Protein 7S3L (pdb70)

GO terms:
  GO:0004747 ribokinase activity (F, IDA)
  GO:0005524 ATP binding (F, IDA)
  GO:0016773 phosphotransferase activity, alcohol group as acceptor (F, IDA)
  GO:0019200 carbohydrate kinase activity (F, IDA)
  GO:0006270 DNA replication initiation (P, IMP)
  GO:0006974 DNA damage response (P, IMP)
  GO:0005515 protein binding (F, IPI)

Nearest PDB structures (foldseek):
  7s3l-assembly1_A  TM=1.004E+00  e=1.121E-42  Bacillus subtilis PY79
  6oid-assembly1_B  TM=5.173E-01  e=7.503E-05  Arabidopsis thaliana
  5kbr-assembly2_B  TM=5.225E-01  e=4.799E-03  Homo sapiens
  5loh-assembly1_A  TM=3.629E-01  e=1.031E-03  Homo sapiens
  4ztl-assembly2_B  TM=3.166E-01  e=9.199E-04  Homo sapiens

B-factor: mean 83.44, std 24.45, range [40.22, 416.22]

InterPro domains:
  IPR002575 Aminoglycoside phosphotransferase [PF01636] (21-230)
  IPR011009 Protein kinase-like domain superfamily [SSF56112] (6-231)
  IPR052077 Cell Cycle Regulator and Phase Variation Mediator [PTHR40086] (5-266)

Foldseek 3Di:
DDDDPPDDDPQWDWDADPARWIWIDDDHFIKTKHKQDDPLVQVCQVLQQAAHWDDWDFVVGIIMTIGGDDFAFDDLQNLDPVLLLSLLSQFPDPVSVCCVVVPDDEDQLVVLLVVLDDVADVLLVVLNVVLVVCSVLLDDDRWGKDQPCQPRRQWTAHPVGGIHGDDRPPITYDSLCLVVSCVPRNDPVCSQVSVVSVDGPDPSSVSVLNVVSSVLSVVLVVCVVPVPCNVVSCVNVVSVVVD

Sequence (243 aa):
LNIDNWLLGSDWEIFPATGDAYYAKHNGQQLFLKRNSSPFLAVLSAEGIVPKLVWTKRENGDVITAQHWTGRELKPKDSGRPVAELLRKIHTSKALLDLKRLGKEPLNPGALLSQLKQQSSPLIQEGIKYLEEHLHEVHFGEKVVCHCDVNHNNWLLSEDNQLYLIDWDGAIADPADLGPLLYHYVEKPAWESWLSYGIELTESLRLRAWYVLSETITFIAWHKANDKEFHDAEELHILKRIV

Radius of gyration: 20.33 Å; Cα contacts (8 Å, |Δi|>4): 316; chains: 1; bounding box: 43×36×61 Å

Organism: Bacillus subtilis (strain 168) (NCBI:txid224308)

CATH classification: 3.90.1200.10

Secondary structure (DSSP, 8-state):
---------TTSEEEE---SEEEEEETTEEEEEEES--THHHHHHHTTSSSPEEEEE------EEEEE--EEEPPTT---HHHHHHHHHHHH-HHHH--TTTT-----HHHHHHH------HHHHHHHHHHHTTGGG---S--B---S---GGGEEEETTS-EEE---TT--B----HHHHHHHHS-GGGHHHHH-------HHHHH--HHHHHHHHHHHHHTT--TTTTTT--HHHH--TT-

Structure (mmCIF, N/CA/C/O backbone):
data_7S3L
#
_entry.id   7S3L
#
_cell.length_a   98.118
_cell.length_b   98.118
_cell.length_c   69.127
_cell.angle_alpha   90.000
_cell.angle_beta   90.000
_cell.angle_gamma   90.000
#
_symmetry.space_group_name_H-M   'P 43 21 2'
#
loop_
_entity.id
_entity.type
_entity.pdbx_description
1 polymer 'Aminoglycoside phosphotransferase family protein'
2 non-polymer 'PHOSPHOAMINOPHOSPHONIC ACID-ADENYLATE ESTER'
3 water water
#
loop_
_atom_site.group_PDB
_atom_site.id
_atom_site.type_symbol
_atom_site.label_atom_id
_atom_site.label_alt_id
_atom_site.label_comp_id
_atom_site.label_asym_id
_atom_site.label_entity_id
_atom_site.label_seq_id
_atom_site.pdbx_PDB_ins_code
_atom_site.Cartn_x
_atom_site.Cartn_y
_atom_site.Cartn_z
_atom_site.occupancy
_atom_site.B_iso_or_equiv
_atom_site.auth_seq_id
_atom_site.auth_comp_id
_atom_site.auth_asym_id
_atom_site.auth_atom_id
_atom_site.pdbx_PDB_model_num
ATOM 1 N N . LEU A 1 1 ? 30.24311 16.92748 2.08764 1.000 67.22482 1 LEU A N 1
ATOM 2 C CA . LEU A 1 1 ? 30.22852 18.21994 2.78075 1.000 75.81363 1 LEU A CA 1
ATOM 3 C C . LEU A 1 1 ? 31.56429 18.91453 2.60327 1.000 77.11083 1 LEU A C 1
ATOM 4 O O . LEU A 1 1 ? 32.63104 18.30350 2.74088 1.000 73.86272 1 LEU A O 1
ATOM 9 N N . ASN A 1 2 ? 31.51883 20.19971 2.28761 1.000 81.92970 2 ASN A N 1
ATOM 10 C CA . ASN A 1 2 ? 32.76083 20.92688 2.13212 1.000 83.68620 2 ASN A CA 1
ATOM 11 C C . ASN A 1 2 ? 33.40148 21.20041 3.47935 1.000 87.04104 2 ASN A C 1
ATOM 12 O O . ASN A 1 2 ? 32.71751 21.39469 4.49286 1.000 83.00769 2 ASN A O 1
ATOM 17 N N . ILE A 1 3 ? 34.72844 21.23716 3.47466 1.000 84.62705 3 ILE A N 1
ATOM 18 C CA . ILE A 1 3 ? 35.49678 21.53079 4.67035 1.000 91.54291 3 ILE A CA 1
ATOM 19 C C . ILE A 1 3 ? 35.99142 22.97665 4.55234 1.000 98.52088 3 ILE A C 1
ATOM 20 O O . ILE A 1 3 ? 36.64186 23.35132 3.55520 1.000 100.02551 3 ILE A O 1
ATOM 25 N N . ASP A 1 4 ? 35.68077 23.80278 5.56003 1.000 99.24262 4 ASP A N 1
ATOM 26 C CA . ASP A 1 4 ? 35.98490 25.23330 5.47576 1.000 107.82639 4 ASP A CA 1
ATOM 27 C C . ASP A 1 4 ? 37.49258 25.41846 5.60834 1.000 113.64818 4 ASP A C 1
ATOM 28 O O . ASP A 1 4 ? 38.02520 25.72155 6.67623 1.000 115.04649 4 ASP A O 1
ATOM 41 N N . ASN A 1 6 ? 39.73289 26.60360 2.53380 1.000 109.97821 6 ASN A N 1
ATOM 42 C CA . ASN A 1 6 ? 40.18214 26.97520 1.20201 1.000 111.80583 6 ASN A CA 1
ATOM 43 C C . ASN A 1 6 ? 40.99866 28.26806 1.18961 1.000 112.20112 6 ASN A C 1
ATOM 44 O O . ASN A 1 6 ? 41.11344 28.90581 0.13372 1.000 114.64029 6 ASN A O 1
ATOM 49 N N . TRP A 1 7 ? 41.57338 28.67100 2.33048 1.000 110.31137 7 TRP A N 1
ATOM 50 C CA . TRP A 1 7 ? 42.52722 29.78273 2.33724 1.000 110.84603 7 TRP A CA 1
ATOM 51 C C . TRP A 1 7 ? 43.81139 29.42865 1.57193 1.000 114.42278 7 TRP A C 1
ATOM 52 O O . TRP A 1 7 ? 44.69548 30.26856 1.39051 1.000 114.96433 7 TRP A O 1
ATOM 63 N N . LEU A 1 8 ? 43.89717 28.19831 1.06091 1.000 116.99307 8 LEU A N 1
ATOM 64 C CA . LEU A 1 8 ? 45.07671 27.68893 0.32506 1.000 113.47794 8 LEU A CA 1
ATOM 65 C C . LEU A 1 8 ? 44.68200 27.36065 -1.11622 1.000 108.44029 8 LEU A C 1
ATOM 66 O O . LEU A 1 8 ? 43.51276 27.06161 -1.38666 1.000 107.00616 8 LEU A O 1
ATOM 71 N N . LEU A 1 12 ? 49.13640 25.42430 0.47792 1.000 107.51419 12 LEU A N 1
ATOM 72 C CA . LEU A 1 12 ? 48.63198 25.73251 -0.85550 1.000 105.84658 12 LEU A CA 1
ATOM 73 C C . LEU A 1 12 ? 48.71660 24.49944 -1.72853 1.000 113.33389 12 LEU A C 1
ATOM 74 O O . LEU A 1 12 ? 49.39824 23.51661 -1.37353 1.000 111.82307 12 LEU A O 1
ATOM 79 N N . GLY A 1 13 ? 48.05232 24.55772 -2.87983 1.000 114.67029 13 GLY A N 1
ATOM 80 C CA . GLY A 1 13 ? 48.06097 23.45460 -3.81237 1.000 113.65888 13 GLY A CA 1
ATOM 81 C C . GLY A 1 13 ? 46.92618 22.48609 -3.56522 1.000 114.37657 13 GLY A C 1
ATOM 82 O O . GLY A 1 13 ? 46.76873 21.98010 -2.45098 1.000 115.66745 13 GLY A O 1
ATOM 83 N N . SER A 1 14 ? 46.12778 22.21353 -4.59764 1.000 113.04912 14 SER A N 1
ATOM 84 C CA . SER A 1 14 ? 45.01324 21.28738 -4.45578 1.000 113.00895 14 SER A CA 1
ATOM 85 C C . SER A 1 14 ? 45.45429 19.83206 -4.35722 1.000 109.60518 14 SER A C 1
ATOM 86 O O . SER A 1 14 ? 44.62048 18.97407 -4.04741 1.000 106.26665 14 SER A O 1
ATOM 89 N N . ASP A 1 15 ? 46.73064 19.53447 -4.60562 1.000 107.07685 15 ASP A N 1
ATOM 90 C CA . ASP A 1 15 ? 47.25327 18.17449 -4.56759 1.000 106.71320 15 ASP A CA 1
ATOM 91 C C . ASP A 1 15 ? 47.74595 17.76362 -3.17797 1.000 103.85863 15 ASP A C 1
ATOM 92 O O . ASP A 1 15 ? 48.50895 16.79655 -3.06120 1.000 99.19250 15 ASP A O 1
ATOM 97 N N . TRP A 1 16 ? 47.32782 18.47595 -2.13110 1.000 102.31211 16 TRP A N 1
ATOM 98 C CA . TRP A 1 16 ? 47.72222 18.20256 -0.75366 1.000 97.24477 16 TRP A CA 1
ATOM 99 C C . TRP A 1 16 ? 46.49944 17.82252 0.07099 1.000 91.88563 16 TRP A C 1
ATOM 100 O O . TRP A 1 16 ? 45.52256 18.57899 0.12028 1.000 88.97584 16 TRP A O 1
ATOM 111 N N . GLU A 1 17 ? 46.56145 16.66875 0.73233 1.000 84.78863 17 GLU A N 1
ATOM 112 C CA . GLU A 1 17 ? 45.58626 16.35671 1.76900 1.000 85.53612 17 GLU A CA 1
ATOM 113 C C . GLU A 1 17 ? 45.75084 17.29664 2.95651 1.000 83.87215 17 GLU A C 1
ATOM 114 O O . GLU A 1 17 ? 46.86018 17.53083 3.43842 1.000 83.67197 17 GLU A O 1
ATOM 120 N N . ILE A 1 18 ? 44.63630 17.80090 3.46087 1.000 80.66413 18 ILE A N 1
ATOM 121 C CA . ILE A 1 18 ? 44.64645 18.69577 4.60802 1.000 79.46565 18 ILE A CA 1
ATOM 122 C C . ILE A 1 18 ? 43.47075 18.35159 5.50536 1.000 81.08910 18 ILE A C 1
ATOM 123 O O . ILE A 1 18 ? 42.34960 18.18051 5.02263 1.000 85.82365 18 ILE A O 1
ATOM 128 N N . PHE A 1 19 ? 43.72888 18.23503 6.80861 1.000 84.07354 19 PHE A N 1
ATOM 129 C CA . PHE A 1 19 ? 42.70236 17.91429 7.78960 1.000 87.59289 19 PHE A CA 1
ATOM 130 C C . PHE A 1 19 ? 43.21876 18.36793 9.13931 1.000 89.34700 19 PHE A C 1
ATOM 131 O O . PHE A 1 19 ? 44.43028 18.27704 9.37473 1.000 87.09757 19 PHE A O 1
ATOM 139 N N . PRO A 1 20 ? 42.36414 18.86440 10.03076 1.000 90.95351 20 PRO A N 1
ATOM 140 C CA . PRO A 1 20 ? 42.81514 19.16755 11.39477 1.000 87.32053 20 PRO A CA 1
ATOM 141 C C . PRO A 1 20 ? 43.55768 17.98976 12.01640 1.000 85.99906 20 PRO A C 1
ATOM 142 O O . PRO A 1 20 ? 43.36881 16.83030 11.63741 1.000 83.42175 20 PRO A O 1
ATOM 146 N N . ALA A 1 21 ? 44.43581 18.30124 12.96327 1.000 88.85616 21 ALA A N 1
ATOM 147 C CA . ALA A 1 21 ? 45.13541 17.26342 13.70139 1.000 90.30168 21 ALA A CA 1
ATOM 148 C C . ALA A 1 21 ? 44.58294 17.17473 15.12260 1.000 91.40229 21 ALA A C 1
ATOM 149 O O . ALA A 1 21 ? 44.94462 16.28545 15.89252 1.000 94.66860 21 ALA A O 1
ATOM 151 N N . THR A 1 25 ? 46.53520 20.25100 19.22821 1.000 104.50419 25 THR A N 1
ATOM 152 C CA . THR A 1 25 ? 45.92346 21.36500 19.97793 1.000 107.95233 25 THR A CA 1
ATOM 153 C C . THR A 1 25 ? 46.00514 22.65789 19.17541 1.000 109.37854 25 THR A C 1
ATOM 154 O O . THR A 1 25 ? 46.83249 22.76028 18.26568 1.000 111.16155 25 THR A O 1
ATOM 158 N N . GLY A 1 26 ? 45.19561 23.65782 19.54201 1.000 110.95805 26 GLY A N 1
ATOM 159 C CA . GLY A 1 26 ? 45.23014 24.88655 18.73588 1.000 104.47274 26 GLY A CA 1
ATOM 160 C C . GLY A 1 26 ? 44.66013 24.65895 17.35107 1.000 101.27881 26 GLY A C 1
ATOM 161 O O . GLY A 1 26 ? 43.79286 23.80479 17.14882 1.000 104.02902 26 GLY A O 1
ATOM 162 N N . ASP A 1 27 ? 45.18994 25.42369 16.38087 1.000 100.92124 27 ASP A N 1
ATOM 163 C CA . ASP A 1 27 ? 44.79449 25.34310 14.96663 1.000 99.98163 27 ASP A CA 1
ATOM 164 C C . ASP A 1 27 ? 45.70727 24.39710 14.18218 1.000 92.69826 27 ASP A C 1
ATOM 165 O O . ASP A 1 27 ? 46.37317 24.79026 13.22677 1.000 86.53867 27 ASP A O 1
ATOM 170 N N . ALA A 1 28 ? 45.74618 23.13161 14.58294 1.000 91.66670 28 ALA A N 1
ATOM 171 C CA . ALA A 1 28 ? 46.71499 22.19258 14.02197 1.000 86.71429 28 ALA A CA 1
ATOM 172 C C . ALA A 1 28 ? 46.08478 21.39458 12.88383 1.000 87.92210 28 ALA A C 1
ATOM 173 O O . ALA A 1 28 ? 45.09316 20.68039 13.09128 1.000 89.10395 28 ALA A O 1
ATOM 175 N N . TYR A 1 29 ? 46.66329 21.52332 11.68544 1.000 81.55496 29 TYR A N 1
ATOM 176 C CA . TYR A 1 29 ? 46.28129 20.74211 10.51821 1.000 78.61398 29 TYR A CA 1
ATOM 177 C C . TYR A 1 29 ? 47.51821 20.04087 9.97809 1.000 74.13776 29 TYR A C 1
ATOM 178 O O . TYR A 1 29 ? 48.61085 20.61644 9.98079 1.000 74.42994 29 TYR A O 1
ATOM 187 N N . TYR A 1 30 ? 47.35880 18.78314 9.56415 1.000 71.60457 30 TYR A N 1
ATOM 188 C CA . TYR A 1 30 ? 48.42291 18.08780 8.85753 1.000 72.09186 30 TYR A CA 1
ATOM 189 C C . TYR A 1 30 ? 48.25997 18.30378 7.35115 1.000 76.35606 30 TYR A C 1
ATOM 190 O O . TYR A 1 30 ? 47.21557 18.74139 6.86998 1.000 76.19534 30 TYR A O 1
ATOM 199 N N . ALA A 1 31 ? 49.31273 17.98875 6.59895 1.000 74.28010 31 ALA A N 1
ATOM 200 C CA . ALA A 1 31 ? 49.31659 18.23626 5.16205 1.000 75.12959 31 ALA A CA 1
ATOM 201 C C . ALA A 1 31 ? 50.26519 17.25281 4.49784 1.000 81.27041 31 ALA A C 1
ATOM 202 O O . ALA A 1 31 ? 51.44372 17.21138 4.85979 1.000 80.45871 31 ALA A O 1
ATOM 204 N N . LYS A 1 32 ? 49.75310 16.48768 3.51956 1.000 84.87052 32 LYS A N 1
ATOM 205 C CA . LYS A 1 32 ? 50.44097 15.33841 2.93028 1.000 86.61049 32 LYS A CA 1
ATOM 206 C C . LYS A 1 32 ? 50.49654 15.43690 1.40842 1.000 90.56444 32 LYS A C 1
ATOM 207 O O . LYS A 1 32 ? 49.47428 15.67833 0.75819 1.000 92.83587 32 LYS A O 1
ATOM 213 N N . HIS A 1 33 ? 51.68804 15.22034 0.84762 1.000 93.01054 33 HIS A N 1
ATOM 214 C CA . HIS A 1 33 ? 51.88521 15.12607 -0.60248 1.000 98.66322 33 HIS A CA 1
ATOM 215 C C . HIS A 1 33 ? 53.18838 14.38472 -0.85986 1.000 102.27122 33 HIS A C 1
ATOM 216 O O . HIS A 1 33 ? 54.24870 14.83439 -0.41111 1.000 102.58769 33 HIS A O 1
ATOM 223 N N . ASN A 1 34 ? 53.11586 13.27868 -1.60098 1.000 103.62471 34 ASN A N 1
ATOM 224 C CA . ASN A 1 34 ? 54.23941 12.33987 -1.77968 1.000 107.00442 34 ASN A CA 1
ATOM 225 C C . ASN A 1 34 ? 54.64903 11.88273 -0.38087 1.000 105.57431 34 ASN A C 1
ATOM 226 O O . ASN A 1 34 ? 53.77840 11.46468 0.39889 1.000 108.17216 34 ASN A O 1
ATOM 231 N N . GLY A 1 35 ? 55.92445 11.94421 -0.01369 1.000 101.59632 35 GLY A N 1
ATOM 232 C CA . GLY A 1 35 ? 56.30568 11.56427 1.32992 1.000 101.53194 35 GLY A CA 1
ATOM 233 C C . GLY A 1 35 ? 56.69106 12.74218 2.20038 1.000 99.96957 35 GLY A C 1
ATOM 234 O O . GLY A 1 35 ? 57.54643 12.60449 3.08159 1.000 103.90841 35 GLY A O 1
ATOM 235 N N . GLN A 1 36 ? 56.08098 13.90705 1.96699 1.000 97.42345 36 GLN A N 1
ATOM 236 C CA . GLN A 1 36 ? 56.38062 15.12001 2.72799 1.000 95.76109 36 GLN A CA 1
ATOM 237 C C . GLN A 1 36 ? 55.16064 15.49555 3.55696 1.000 93.70566 36 GLN A C 1
ATOM 238 O O . GLN A 1 36 ? 54.15744 15.97364 3.01518 1.000 96.49428 36 GLN A O 1
ATOM 244 N N . GLN A 1 37 ? 55.24533 15.28710 4.86430 1.000 85.22817 37 GLN A N 1
ATOM 245 C CA . GLN A 1 37 ? 54.21580 15.75275 5.77738 1.000 78.10242 37 GLN A CA 1
ATOM 246 C C . GLN A 1 37 ? 54.67495 17.03966 6.44456 1.000 74.15256 37 GLN A C 1
ATOM 247 O O . GLN A 1 37 ? 55.84331 17.18139 6.82203 1.000 74.26127 37 GLN A O 1
ATOM 253 N N . LEU A 1 38 ? 53.74919 17.97122 6.59067 1.000 70.05615 38 LEU A N 1
ATOM 254 C CA . LEU A 1 38 ? 54.00442 19.20856 7.29345 1.000 62.69398 38 LEU A CA 1
ATOM 255 C C . LEU A 1 38 ? 53.00990 19.35692 8.43419 1.000 65.04633 38 LEU A C 1
ATOM 256 O O . LEU A 1 38 ? 51.90214 18.81858 8.40187 1.000 65.46230 38 LEU A O 1
ATOM 261 N N . PHE A 1 39 ? 53.43180 20.07290 9.45784 1.000 63.74218 39 PHE A N 1
ATOM 262 C CA . PHE A 1 39 ? 52.57506 20.47273 10.55421 1.000 57.55182 39 PHE A CA 1
ATOM 263 C C . PHE A 1 39 ? 52.30077 21.95244 10.33614 1.000 57.72732 39 PHE A C 1
ATOM 264 O O . PHE A 1 39 ? 53.23898 22.75293 10.30890 1.000 59.70230 39 PHE A O 1
ATOM 272 N N . LEU A 1 40 ? 51.03686 22.31300 10.11825 1.000 60.60077 40 LEU A N 1
ATOM 273 C CA . LEU A 1 40 ? 50.67445 23.69811 9.84326 1.000 59.32792 40 LEU A CA 1
ATOM 274 C C . LEU A 1 40 ? 49.89222 24.28517 11.01039 1.000 63.45967 40 LEU A C 1
ATOM 275 O O . LEU A 1 40 ? 49.13233 23.58804 11.68318 1.000 69.34763 40 LEU A O 1
ATOM 280 N N . LYS A 1 41 ? 50.08368 25.58550 11.23378 1.000 62.79581 41 LYS A N 1
ATOM 281 C CA . LYS A 1 41 ? 49.45705 26.33425 12.31852 1.000 68.51547 41 LYS A CA 1
ATOM 282 C C . LYS A 1 41 ? 48.98432 27.67896 11.78698 1.000 75.20734 41 LYS A C 1
ATOM 283 O O . LYS A 1 41 ? 49.71987 28.35676 11.06109 1.000 71.42002 41 LYS A O 1
ATOM 289 N N . ARG A 1 42 ? 47.75837 28.06400 12.14773 1.000 80.08368 42 ARG A N 1
ATOM 290 C CA . ARG A 1 42 ? 47.28125 29.41054 11.87590 1.000 84.13938 42 ARG A CA 1
ATOM 291 C C . ARG A 1 42 ? 47.54507 30.28915 13.08621 1.000 84.40663 42 ARG A C 1
ATOM 292 O O . ARG A 1 42 ? 47.31241 29.87398 14.22535 1.000 81.21711 42 ARG A O 1
ATOM 300 N N . ASN A 1 43 ? 48.03937 31.50000 12.82213 1.000 86.78400 43 ASN A N 1
ATOM 301 C CA . ASN A 1 43 ? 48.33179 32.52147 13.83481 1.000 87.96134 43 ASN A CA 1
ATOM 302 C C . ASN A 1 43 ? 49.07354 31.92132 15.03267 1.000 81.46151 43 ASN A C 1
ATOM 303 O O . ASN A 1 43 ? 48.55934 31.79786 16.14548 1.000 83.39614 43 ASN A O 1
ATOM 308 N N . SER A 1 44 ? 50.30007 31.50435 14.75641 1.000 81.00886 44 SER A N 1
ATOM 309 C CA . SER A 1 44 ? 51.25041 31.13824 15.78755 1.000 76.27846 44 SER A CA 1
ATOM 310 C C . SER A 1 44 ? 51.96125 32.38911 16.28442 1.000 70.06562 44 SER A C 1
ATOM 311 O O . SER A 1 44 ? 51.92084 33.45040 15.64919 1.000 67.48818 44 SER A O 1
ATOM 314 N N . SER A 1 45 ? 52.61556 32.25488 17.43541 1.000 66.24450 45 SER A N 1
ATOM 315 C CA . SER A 1 45 ? 53.25278 33.41312 18.03621 1.000 64.86525 45 SER A CA 1
ATOM 316 C C . SER A 1 45 ? 54.62227 33.66319 17.41249 1.000 66.95364 45 SER A C 1
ATOM 317 O O . SER A 1 45 ? 55.29343 32.72297 16.98168 1.000 63.95261 45 SER A O 1
ATOM 320 N N . PRO A 1 46 ? 55.06525 34.92307 17.35958 1.000 66.82289 46 PRO A N 1
ATOM 321 C CA . PRO A 1 46 ? 56.44343 35.19472 16.90704 1.000 70.83165 46 PRO A CA 1
ATOM 322 C C . PRO A 1 46 ? 57.47902 34.47075 17.74161 1.000 64.70090 46 PRO A C 1
ATOM 323 O O . PRO A 1 46 ? 58.64062 34.36506 17.32974 1.000 71.09065 46 PRO A O 1
ATOM 327 N N . PHE A 1 47 ? 57.06807 33.95764 18.89661 1.000 57.75368 47 PHE A N 1
ATOM 328 C CA . PHE A 1 47 ? 57.87916 33.05990 19.70680 1.000 61.77033 47 PHE A CA 1
ATOM 329 C C . PHE A 1 47 ? 58.35652 31.83555 18.92447 1.000 55.05174 47 PHE A C 1
ATOM 330 O O . PHE A 1 47 ? 59.46512 31.33568 19.15917 1.000 50.36847 47 PHE A O 1
ATOM 338 N N . LEU A 1 48 ? 57.53469 31.33929 17.99917 1.000 53.78931 48 LEU A N 1
ATOM 339 C CA . LEU A 1 48 ? 57.84015 30.08269 17.32058 1.000 53.91546 48 LEU A CA 1
ATOM 340 C C . LEU A 1 48 ? 59.17742 30.15131 16.58690 1.000 54.06025 48 LEU A C 1
ATOM 341 O O . LEU A 1 48 ? 59.93288 29.17405 16.56872 1.000 52.17130 48 LEU A O 1
ATOM 346 N N . ALA A 1 49 ? 59.48939 31.29373 15.97681 1.000 53.87914 49 ALA A N 1
ATOM 347 C CA . ALA A 1 49 ? 60.75469 31.40101 15.26688 1.000 54.32314 49 ALA A CA 1
ATOM 348 C C . ALA A 1 49 ? 61.91996 31.08505 16.18604 1.000 52.20645 49 ALA A C 1
ATOM 349 O O . ALA A 1 49 ? 62.85475 30.37549 15.78992 1.000 52.63369 49 ALA A O 1
ATOM 351 N N . VAL A 1 50 ? 61.87385 31.58053 17.42677 1.000 49.96308 50 VAL A N 1
ATOM 352 C CA . VAL A 1 50 ? 62.98770 31.35412 18.34581 1.000 49.21706 50 VAL A CA 1
ATOM 353 C C . VAL A 1 50 ? 62.98402 29.91904 18.87358 1.000 48.54386 50 VAL A C 1
ATOM 354 O O . VAL A 1 50 ? 64.05044 29.32781 19.07593 1.000 50.52317 50 VAL A O 1
ATOM 358 N N . LEU A 1 51 ? 61.80760 29.31792 19.07332 1.000 49.06256 51 LEU A N 1
ATOM 359 C CA . LEU A 1 51 ? 61.76318 27.90464 19.44006 1.000 48.12132 51 LEU A CA 1
ATOM 360 C C . LEU A 1 51 ? 62.40322 27.02818 18.35873 1.000 49.90633 51 LEU A C 1
ATOM 361 O O . LEU A 1 51 ? 63.08679 26.03763 18.66521 1.000 44.43086 51 LEU A O 1
ATOM 366 N N . SER A 1 52 ? 62.19980 27.37574 17.08540 1.000 46.12278 52 SER A N 1
ATOM 367 C CA . SER A 1 52 ? 62.76158 26.56411 16.01294 1.000 44.37376 52 SER A CA 1
ATOM 368 C C . SER A 1 52 ? 64.26837 26.75123 15.92447 1.000 46.59521 52 SER A C 1
ATOM 369 O O . SER A 1 52 ? 65.02214 25.77732 15.85388 1.000 47.98870 52 SER A O 1
ATOM 372 N N . ALA A 1 53 ? 64.72485 28.00384 15.93354 1.000 48.71536 53 ALA A N 1
ATOM 373 C CA . ALA A 1 53 ? 66.15482 28.28160 15.87642 1.000 48.07532 53 ALA A CA 1
ATOM 374 C C . ALA A 1 53 ? 66.89837 27.61853 17.02892 1.000 46.80437 53 ALA A C 1
ATOM 375 O O . ALA A 1 53 ? 68.03667 27.17087 16.86901 1.000 52.04911 53 ALA A O 1
ATOM 377 N N . GLU A 1 54 ? 66.27291 27.53079 18.18682 1.000 45.52160 54 GLU A N 1
ATOM 378 C CA . GLU A 1 54 ? 66.91997 26.90730 19.32738 1.000 47.39330 54 GLU A CA 1
ATOM 379 C C . GLU A 1 54 ? 66.77616 25.39123 19.33305 1.000 51.13635 54 GLU A C 1
ATOM 380 O O . GLU A 1 54 ? 67.36323 24.74717 20.21108 1.000 51.70782 54 GLU A O 1
ATOM 386 N N . GLY A 1 55 ? 66.02316 24.80906 18.38826 1.000 46.94648 55 GLY A N 1
ATOM 387 C CA . GLY A 1 55 ? 65.84080 23.37567 18.33040 1.000 40.22398 55 GLY A CA 1
ATOM 388 C C . GLY A 1 55 ? 64.87945 22.78355 19.33768 1.000 49.90276 55 GLY A C 1
ATOM 389 O O . GLY A 1 55 ? 64.93447 21.57194 19.57269 1.000 50.21338 55 GLY A O 1
ATOM 390 N N . ILE A 1 56 ? 64.00901 23.58864 19.94929 1.000 50.08734 56 ILE A N 1
ATOM 391 C CA . ILE A 1 56 ? 63.08372 23.08805 20.96672 1.000 49.23859 56 ILE A CA 1
ATOM 392 C C . ILE A 1 56 ? 61.91504 22.33751 20.33379 1.000 45.86750 56 ILE A C 1
ATOM 393 O O . ILE A 1 56 ? 61.39889 21.37466 20.91364 1.000 47.81337 56 ILE A O 1
ATOM 398 N N . VAL A 1 57 ? 61.44927 22.80086 19.17910 1.000 43.22155 57 VAL A N 1
ATOM 399 C CA . VAL A 1 57 ? 60.31939 22.21058 18.46076 1.000 48.80213 57 VAL A CA 1
ATOM 400 C C . VAL A 1 57 ? 60.80968 21.84136 17.06674 1.000 50.24458 57 VAL A C 1
ATOM 401 O O . VAL A 1 57 ? 61.88759 22.29292 16.62919 1.000 52.94751 57 VAL A O 1
ATOM 405 N N . PRO A 1 58 ? 60.07027 20.98947 16.35034 1.000 50.35665 58 PRO A N 1
ATOM 406 C CA . PRO A 1 58 ? 60.48450 20.64266 14.98488 1.000 54.47805 58 PRO A CA 1
ATOM 407 C C . PRO A 1 58 ? 60.59978 21.89236 14.11901 1.000 48.76711 58 PRO A C 1
ATOM 408 O O . PRO A 1 58 ? 59.78110 22.80911 14.20041 1.000 47.94163 58 PRO A O 1
ATOM 412 N N . LYS A 1 59 ? 61.63511 21.92868 13.29111 1.000 44.81386 59 LYS A N 1
ATOM 413 C CA . LYS A 1 59 ? 62.06536 23.19776 12.72445 1.000 48.28308 59 LYS A CA 1
ATOM 414 C C . LYS A 1 59 ? 61.12089 23.67849 11.62933 1.000 51.63711 59 LYS A C 1
ATOM 415 O O . LYS A 1 59 ? 60.51775 22.88798 10.89695 1.000 54.14507 59 LYS A O 1
ATOM 421 N N . LEU A 1 60 ? 60.98715 24.99955 11.55297 1.000 48.55171 60 LEU A N 1
ATOM 422 C CA . LEU A 1 60 ? 60.17705 25.65953 10.54132 1.000 49.57651 60 LEU A CA 1
ATOM 423 C C . LEU A 1 60 ? 60.59314 25.27522 9.12615 1.000 52.40293 60 LEU A C 1
ATOM 424 O O . LEU A 1 60 ? 61.76122 24.99665 8.84288 1.000 57.44738 60 LEU A O 1
ATOM 429 N N . VAL A 1 61 ? 59.61765 25.30312 8.21758 1.000 53.23521 61 VAL A N 1
ATOM 430 C CA . VAL A 1 61 ? 59.83933 24.98981 6.81633 1.000 51.66259 61 VAL A CA 1
ATOM 431 C C . VAL A 1 61 ? 59.46738 26.15587 5.91112 1.000 55.67464 61 VAL A C 1
ATOM 432 O O . VAL A 1 61 ? 60.19398 26.45617 4.95509 1.000 57.34489 61 VAL A O 1
ATOM 436 N N . TRP A 1 62 ? 58.35794 26.83899 6.19583 1.000 52.69715 62 TRP A N 1
ATOM 437 C CA . TRP A 1 62 ? 58.13901 28.16057 5.61595 1.000 54.69238 62 TRP A CA 1
ATOM 438 C C . TRP A 1 62 ? 57.09028 28.91106 6.42870 1.000 56.42998 62 TRP A C 1
ATOM 439 O O . TRP A 1 62 ? 56.50927 28.38863 7.38194 1.000 57.38990 62 TRP A O 1
ATOM 450 N N . THR A 1 63 ? 56.87916 30.16199 6.04051 1.000 57.22704 63 THR A N 1
ATOM 451 C CA . THR A 1 63 ? 55.96745 31.10213 6.67103 1.000 59.61249 63 THR A CA 1
ATOM 452 C C . THR A 1 63 ? 55.33774 31.92447 5.55655 1.000 67.66372 63 THR A C 1
ATOM 453 O O . THR A 1 63 ? 56.02280 32.29197 4.59898 1.000 67.71708 63 THR A O 1
ATOM 457 N N . LYS A 1 64 ? 54.04343 32.21025 5.66942 1.000 74.05332 64 LYS A N 1
ATOM 458 C CA . LYS A 1 64 ? 53.35746 33.02966 4.67550 1.000 79.78038 64 LYS A CA 1
ATOM 459 C C . LYS A 1 64 ? 52.38680 33.95317 5.39120 1.000 88.84294 64 LYS A C 1
ATOM 460 O O . LYS A 1 64 ? 51.64048 33.50599 6.26739 1.000 92.78764 64 LYS A O 1
ATOM 466 N N . ARG A 1 65 ? 52.41902 35.23983 5.04966 1.000 97.55834 65 ARG A N 1
ATOM 467 C CA . ARG A 1 65 ? 51.56290 36.23374 5.68778 1.000 103.53724 65 ARG A CA 1
ATOM 468 C C . ARG A 1 65 ? 50.34989 36.43056 4.79462 1.000 110.89897 65 ARG A C 1
ATOM 469 O O . ARG A 1 65 ? 50.46974 36.89304 3.65311 1.000 111.30772 65 ARG A O 1
ATOM 485 N N . GLU A 1 67 ? 46.60917 37.76214 3.33302 1.000 124.14595 67 GLU A N 1
ATOM 486 C CA . GLU A 1 67 ? 46.15679 39.11656 3.00960 1.000 122.66420 67 GLU A CA 1
ATOM 487 C C . GLU A 1 67 ? 45.41534 39.75196 4.18838 1.000 121.88763 67 GLU A C 1
ATOM 488 O O . GLU A 1 67 ? 45.56568 40.95519 4.46829 1.000 120.95465 67 GLU A O 1
ATOM 494 N N . ASN A 1 68 ? 44.64214 38.95053 4.91356 1.000 118.96785 68 ASN A N 1
ATOM 495 C CA . ASN A 1 68 ? 44.11718 39.44299 6.17337 1.000 122.39443 68 ASN A CA 1
ATOM 496 C C . ASN A 1 68 ? 45.22684 39.75622 7.20091 1.000 122.01506 68 ASN A C 1
ATOM 497 O O . ASN A 1 68 ? 44.98822 40.42193 8.22830 1.000 121.46782 68 ASN A O 1
ATOM 502 N N . GLY A 1 69 ? 46.41413 39.20001 6.99748 1.000 122.32168 69 GLY A N 1
ATOM 503 C CA . GLY A 1 69 ? 47.47887 39.25290 7.97728 1.000 120.80370 69 GLY A CA 1
ATOM 504 C C . GLY A 1 69 ? 47.61856 37.99267 8.83200 1.000 118.94196 69 GLY A C 1
ATOM 505 O O . GLY A 1 69 ? 48.34085 38.03177 9.83817 1.000 117.93050 69 GLY A O 1
ATOM 506 N N . ASP A 1 70 ? 46.95650 36.87853 8.47563 1.000 120.30971 70 ASP A N 1
ATOM 507 C CA . ASP A 1 70 ? 47.19152 35.62838 9.20465 1.000 116.33747 70 ASP A CA 1
ATOM 508 C C . ASP A 1 70 ? 48.63053 35.17009 8.96313 1.000 110.38380 70 ASP A C 1
ATOM 509 O O . ASP A 1 70 ? 49.11644 35.20877 7.82803 1.000 116.39550 70 ASP A O 1
ATOM 514 N N . VAL A 1 71 ? 49.31761 34.73477 10.02214 1.000 97.90564 71 VAL A N 1
ATOM 515 C CA . VAL A 1 71 ? 50.63697 34.12950 9.88121 1.000 89.58428 71 VAL A CA 1
ATOM 516 C C . VAL A 1 71 ? 50.43353 32.61793 9.81671 1.000 82.28560 71 VAL A C 1
ATOM 517 O O . VAL A 1 71 ? 50.02970 31.97527 10.79468 1.000 79.91077 71 VAL A O 1
ATOM 521 N N . ILE A 1 72 ? 50.66390 32.05610 8.63874 1.000 75.97076 72 ILE A N 1
ATOM 522 C CA . ILE A 1 72 ? 50.63287 30.61626 8.42561 1.000 73.59159 72 ILE A CA 1
ATOM 523 C C . ILE A 1 72 ? 52.06240 30.09015 8.42874 1.000 65.95633 72 ILE A C 1
ATOM 524 O O . ILE A 1 72 ? 52.91689 30.58632 7.68581 1.000 65.63343 72 ILE A O 1
ATOM 529 N N . THR A 1 73 ? 52.32686 29.07901 9.25326 1.000 58.70194 73 THR A N 1
ATOM 530 C CA . THR A 1 73 ? 53.65922 28.50528 9.35062 1.000 60.20431 73 THR A CA 1
ATOM 531 C C . THR A 1 73 ? 53.59149 27.01136 9.08478 1.000 62.60313 73 THR A C 1
ATOM 532 O O . THR A 1 73 ? 52.67458 26.32743 9.55265 1.000 62.18354 73 THR A O 1
ATOM 536 N N . ALA A 1 74 ? 54.56949 26.51398 8.33388 1.000 55.51448 74 ALA A N 1
ATOM 537 C CA . ALA A 1 74 ? 54.74247 25.08934 8.10610 1.000 56.48992 74 ALA A CA 1
ATOM 538 C C . ALA A 1 74 ? 55.97947 24.61598 8.86129 1.000 56.03926 74 ALA A C 1
ATOM 539 O O . ALA A 1 74 ? 57.02875 25.27268 8.82345 1.000 56.15559 74 ALA A O 1
ATOM 541 N N . GLN A 1 75 ? 55.84740 23.49465 9.56221 1.000 51.82979 75 GLN A N 1
ATOM 542 C CA . GLN A 1 75 ? 56.94359 22.85859 10.28515 1.000 53.50302 75 GLN A CA 1
ATOM 543 C C . GLN A 1 75 ? 57.13553 21.43225 9.79319 1.000 54.08686 75 GLN A C 1
ATOM 544 O O . GLN A 1 75 ? 56.19647 20.79711 9.31640 1.000 56.23586 75 GLN A O 1
ATOM 550 N N . HIS A 1 76 ? 58.36051 20.93382 9.89971 1.000 55.36156 76 HIS A N 1
ATOM 551 C CA . HIS A 1 76 ? 58.58344 19.51220 9.70900 1.000 57.30574 76 HIS A CA 1
ATOM 552 C C . HIS A 1 76 ? 57.60165 18.71844 10.56428 1.000 61.08829 76 HIS A C 1
ATOM 553 O O . HIS A 1 76 ? 57.39282 19.02102 11.74058 1.000 58.76830 76 HIS A O 1
ATOM 560 N N . TRP A 1 77 ? 56.94621 17.73955 9.95111 1.000 63.69640 77 TRP A N 1
ATOM 561 C CA . TRP A 1 77 ? 56.06030 16.85903 10.69477 1.000 66.22588 77 TRP A CA 1
ATOM 562 C C . TRP A 1 77 ? 56.90773 15.73588 11.26395 1.000 64.96134 77 TRP A C 1
ATOM 563 O O . TRP A 1 77 ? 57.44519 14.91549 10.51771 1.000 67.70461 77 TRP A O 1
ATOM 582 N N . THR A 1 79 ? 58.08872 12.33971 13.04299 1.000 67.62795 79 THR A N 1
ATOM 583 C CA . THR A 1 79 ? 57.69379 10.94539 13.15801 1.000 69.55859 79 THR A CA 1
ATOM 584 C C . THR A 1 79 ? 58.29699 10.37409 14.43279 1.000 71.15897 79 THR A C 1
ATOM 585 O O . THR A 1 79 ? 59.52385 10.30318 14.57066 1.000 70.66527 79 THR A O 1
ATOM 589 N N . GLY A 1 80 ? 57.43778 9.96127 15.35289 1.000 68.64502 80 GLY A N 1
ATOM 590 C CA . GLY A 1 80 ? 57.89981 9.33297 16.56670 1.000 63.91167 80 GLY A CA 1
ATOM 591 C C . GLY A 1 80 ? 56.76482 9.13245 17.53784 1.000 69.09175 80 GLY A C 1
ATOM 592 O O . GLY A 1 80 ? 55.64241 8.81222 17.13444 1.000 78.90067 80 GLY A O 1
ATOM 593 N N . ARG A 1 81 ? 57.03420 9.35242 18.81789 1.000 64.36079 81 ARG A N 1
ATOM 594 C CA . ARG A 1 81 ? 56.08763 9.03092 19.86625 1.000 64.55924 81 ARG A CA 1
ATOM 595 C C . ARG A 1 81 ? 56.21621 10.04937 20.98359 1.000 64.55214 81 ARG A C 1
ATOM 596 O O . ARG A 1 81 ? 57.25378 10.69208 21.14813 1.000 67.00395 81 ARG A O 1
ATOM 604 N N . GLU A 1 82 ? 55.15117 10.18745 21.76099 1.000 64.93216 82 GLU A N 1
ATOM 605 C CA . GLU A 1 82 ? 55.28108 10.90861 23.01094 1.000 65.44457 82 GLU A CA 1
ATOM 606 C C . GLU A 1 82 ? 56.18762 10.13753 23.97256 1.000 64.76060 82 GLU A C 1
ATOM 607 O O . GLU A 1 82 ? 56.47416 8.94874 23.79272 1.000 67.18116 82 GLU A O 1
ATOM 613 N N . LEU A 1 83 ? 56.65168 10.83360 25.00216 1.000 62.92413 83 LEU A N 1
ATOM 614 C CA . LEU A 1 83 ? 57.49786 10.20970 26.00540 1.000 68.91741 83 LEU A CA 1
ATOM 615 C C . LEU A 1 83 ? 56.63732 9.58177 27.09471 1.000 70.24378 83 LEU A C 1
ATOM 616 O O . LEU A 1 83 ? 55.61589 10.14171 27.50482 1.000 68.55516 83 LEU A O 1
ATOM 621 N N . LYS A 1 84 ? 57.04500 8.43605 27.54758 1.000 69.14855 84 LYS A N 1
ATOM 622 C CA . LYS A 1 84 ? 56.33807 7.87432 28.68093 1.000 70.92726 84 LYS A CA 1
ATOM 623 C C . LYS A 1 84 ? 56.94403 8.38421 29.98083 1.000 72.39368 84 LYS A C 1
ATOM 624 O O . LYS A 1 84 ? 58.10843 8.79590 30.01933 1.000 73.46491 84 LYS A O 1
ATOM 630 N N . PRO A 1 85 ? 56.15659 8.40404 31.05533 1.000 69.40416 85 PRO A N 1
ATOM 631 C CA . PRO A 1 85 ? 56.69162 8.79536 32.37117 1.000 71.29938 85 PRO A CA 1
ATOM 632 C C . PRO A 1 85 ? 58.01846 8.14931 32.73395 1.000 70.46863 85 PRO A C 1
ATOM 633 O O . PRO A 1 85 ? 58.86407 8.78970 33.37331 1.000 70.69243 85 PRO A O 1
ATOM 637 N N . LYS A 1 86 ? 58.22048 6.89008 32.34298 1.000 73.32230 86 LYS A N 1
ATOM 638 C CA . LYS A 1 86 ? 59.51124 6.23887 32.53292 1.000 74.81133 86 LYS A CA 1
ATOM 639 C C . LYS A 1 86 ? 60.64436 7.04098 31.88041 1.000 76.87304 86 LYS A C 1
ATOM 640 O O . LYS A 1 86 ? 61.77044 7.06021 32.39828 1.000 78.83793 86 LYS A O 1
ATOM 646 N N . ASP A 1 87 ? 60.36068 7.72677 30.75931 1.000 73.37285 87 ASP A N 1
ATOM 647 C CA . ASP A 1 87 ? 61.37567 8.44315 29.98588 1.000 71.94721 87 ASP A CA 1
ATOM 648 C C . ASP A 1 87 ? 61.82104 9.75401 30.62969 1.000 72.51739 87 ASP A C 1
ATOM 649 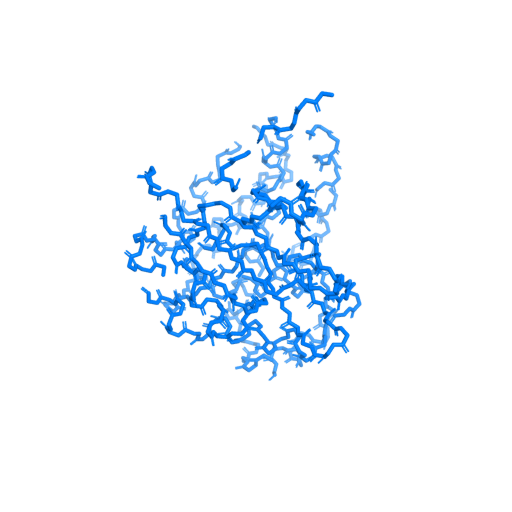O O . ASP A 1 87 ? 62.90490 10.25447 30.30385 1.000 70.44139 87 ASP A O 1
ATOM 662 N N . SER A 1 89 ? 63.11731 10.69300 33.30111 1.000 71.72766 89 SER A N 1
ATOM 663 C CA . SER A 1 89 ? 64.32551 10.77522 34.11180 1.000 74.37895 89 SER A CA 1
ATOM 664 C C . SER A 1 89 ? 65.59703 10.73435 33.27545 1.000 69.92889 89 SER A C 1
ATOM 665 O O . SER A 1 89 ? 66.69140 10.86868 33.83419 1.000 71.64689 89 SER A O 1
ATOM 668 N N . GLY A 1 90 ? 65.47874 10.58185 31.95844 1.000 65.55286 90 GLY A N 1
ATOM 669 C CA . GLY A 1 90 ? 66.65652 10.53264 31.12062 1.000 66.50069 90 GLY A CA 1
ATOM 670 C C . GLY A 1 90 ? 67.38434 11.86150 31.07215 1.000 66.58574 90 GLY A C 1
ATOM 671 O O . GLY A 1 90 ? 66.79200 12.93823 31.16959 1.000 66.63120 90 GLY A O 1
ATOM 672 N N . ARG A 1 91 ? 68.70838 11.77464 30.92897 1.000 67.20160 91 ARG A N 1
ATOM 673 C CA . ARG A 1 91 ? 69.53621 12.94440 30.61964 1.000 67.30782 91 ARG A CA 1
ATOM 674 C C . ARG A 1 91 ? 68.95081 13.85876 29.54281 1.000 66.97257 91 ARG A C 1
ATOM 675 O O . ARG A 1 91 ? 68.90788 15.07572 29.77193 1.000 63.88880 91 ARG A O 1
ATOM 683 N N . PRO A 1 92 ? 68.45575 13.36253 28.38894 1.000 65.02381 92 PRO A N 1
ATOM 684 C CA . PRO A 1 92 ? 67.98219 14.29822 27.34487 1.000 60.90761 92 PRO A CA 1
ATOM 685 C C . PRO A 1 92 ? 66.85082 15.19726 27.79795 1.000 60.81716 92 PRO A C 1
ATOM 686 O O . PRO A 1 92 ? 66.79708 16.36202 27.38649 1.000 58.67295 92 PRO A O 1
ATOM 690 N N . VAL A 1 93 ? 65.93964 14.68564 28.62876 1.000 58.23765 93 VAL A N 1
ATOM 691 C CA . VAL A 1 93 ? 64.86075 15.51705 29.14534 1.000 56.48753 93 VAL A CA 1
ATOM 692 C C . VAL A 1 93 ? 65.42148 16.62339 30.03079 1.000 59.54931 93 VAL A C 1
ATOM 693 O O . VAL A 1 93 ? 64.98922 17.77886 29.95522 1.000 58.73659 93 VAL A O 1
ATOM 697 N N . ALA A 1 94 ? 66.40613 16.29576 30.86884 1.000 60.55862 94 ALA A N 1
ATOM 698 C CA . ALA A 1 94 ? 66.97324 17.29925 31.76047 1.000 63.46131 94 ALA A CA 1
ATOM 699 C C . ALA A 1 94 ? 67.78127 18.33370 30.98980 1.000 60.31606 94 ALA A C 1
ATOM 700 O O . ALA A 1 94 ? 67.80800 19.51161 31.36928 1.000 54.37109 94 ALA A O 1
ATOM 702 N N . GLU A 1 95 ? 68.43154 17.91742 29.90476 1.000 56.37162 95 GLU A N 1
ATOM 703 C CA . GLU A 1 95 ? 69.26295 18.84551 29.15375 1.000 57.64071 95 GLU A CA 1
ATOM 704 C C . GLU A 1 95 ? 68.41080 19.82332 28.35279 1.000 55.74024 95 GLU A C 1
ATOM 705 O O . GLU A 1 95 ? 68.70963 21.02388 28.31155 1.000 54.61457 95 GLU A O 1
ATOM 711 N N . LEU A 1 96 ? 67.34200 19.33252 27.71725 1.000 54.76300 96 LEU A N 1
ATOM 712 C CA . LEU A 1 96 ? 66.45045 20.21453 26.97118 1.000 52.22953 96 LEU A CA 1
ATOM 713 C C . LEU A 1 96 ? 65.77660 21.22759 27.89159 1.000 51.86587 96 LEU A C 1
ATOM 714 O O . LEU A 1 96 ? 65.67143 22.41111 27.55429 1.000 51.64505 96 LEU A O 1
ATOM 719 N N . LEU A 1 97 ? 65.32221 20.78826 29.06232 1.000 50.27683 97 LEU A N 1
ATOM 720 C CA . LEU A 1 97 ? 64.74124 21.73304 30.00907 1.000 52.25533 97 LEU A CA 1
ATOM 721 C C . LEU A 1 97 ? 65.76844 22.76720 30.46289 1.000 52.94205 97 LEU A C 1
ATOM 722 O O . LEU A 1 97 ? 65.44138 23.94885 30.64769 1.000 53.48004 97 LEU A O 1
ATOM 727 N N . ARG A 1 98 ? 67.01968 22.34678 30.64625 1.000 55.89954 98 ARG A N 1
ATOM 728 C CA . ARG A 1 98 ? 68.06219 23.30958 30.97647 1.000 54.20023 98 ARG A CA 1
ATOM 729 C C . ARG A 1 98 ? 68.27652 24.28820 29.83225 1.000 50.01738 98 ARG A C 1
ATOM 730 O O . ARG A 1 98 ? 68.51907 25.47588 30.06141 1.000 53.90740 98 ARG A O 1
ATOM 738 N N . LYS A 1 99 ? 68.17438 23.81746 28.59034 1.000 49.01963 99 LYS A N 1
ATOM 739 C CA . LYS A 1 99 ? 68.37037 24.72746 27.46522 1.000 52.19435 99 LYS A CA 1
ATOM 740 C C . LYS A 1 99 ? 67.26961 25.78348 27.39894 1.000 50.37478 99 LYS A C 1
ATOM 741 O O . LYS A 1 99 ? 67.53863 26.93923 27.06099 1.000 49.16203 99 LYS A O 1
ATOM 747 N N . ILE A 1 100 ? 66.02573 25.40848 27.70952 1.000 50.96319 100 ILE A N 1
ATOM 748 C CA . ILE A 1 100 ? 64.94294 26.38876 27.78399 1.000 49.31135 100 ILE A CA 1
ATOM 749 C C . ILE A 1 100 ? 65.19875 27.37669 28.91493 1.000 48.62016 100 ILE A C 1
ATOM 750 O O . ILE A 1 100 ? 65.07231 28.59422 28.74642 1.000 47.02222 100 ILE A O 1
ATOM 755 N N . HIS A 1 101 ? 65.57559 26.86817 30.08163 1.000 49.20268 101 HIS A N 1
ATOM 756 C CA . HIS A 1 101 ? 65.70625 27.73994 31.23658 1.000 50.21808 101 HIS A CA 1
ATOM 757 C C . HIS A 1 101 ? 66.89424 28.68058 31.13082 1.000 50.05556 101 HIS A C 1
ATOM 758 O O . HIS A 1 101 ? 66.92613 29.67640 31.85389 1.000 53.13431 101 HIS A O 1
ATOM 765 N N . THR A 1 102 ? 67.86935 28.40937 30.26029 1.000 46.85417 102 THR A N 1
ATOM 766 C CA . THR A 1 102 ? 68.99906 29.31724 30.13636 1.000 48.62376 102 THR A CA 1
ATOM 767 C C . THR A 1 102 ? 68.98430 30.10360 28.83511 1.000 46.05391 102 THR A C 1
ATOM 768 O O . THR A 1 102 ? 69.88689 30.91757 28.60981 1.000 48.15319 102 THR A O 1
ATOM 772 N N . SER A 1 103 ? 67.99723 29.89694 27.97288 1.000 47.03177 103 SER A N 1
ATOM 773 C CA . SER A 1 103 ? 67.99101 30.59608 26.69270 1.000 45.66049 103 SER A CA 1
ATOM 774 C C . SE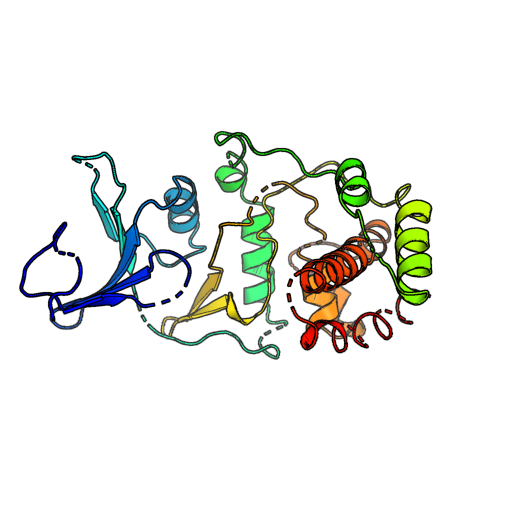R A 1 103 ? 67.67663 32.07579 26.89291 1.000 45.15650 103 SER A C 1
ATOM 775 O O . SER A 1 103 ? 66.53848 32.44640 27.20158 1.000 50.27980 103 SER A O 1
ATOM 778 N N . LYS A 1 104 ? 68.67834 32.92746 26.70259 1.000 47.85969 104 LYS A N 1
ATOM 779 C CA . LYS A 1 104 ? 68.42339 34.36079 26.73552 1.000 50.55599 104 LYS A CA 1
ATOM 780 C C . LYS A 1 104 ? 67.64648 34.83176 25.51303 1.000 45.45944 104 LYS A C 1
ATOM 781 O O . LYS A 1 104 ? 66.95229 35.84742 25.59633 1.000 49.35119 104 LYS A O 1
ATOM 787 N N . ALA A 1 105 ? 67.71465 34.10679 24.39369 1.000 46.74794 105 ALA A N 1
ATOM 788 C CA . ALA A 1 105 ? 66.91690 34.48148 23.22246 1.000 52.74948 105 ALA A CA 1
ATOM 789 C C . ALA A 1 105 ? 65.42405 34.19303 23.41780 1.000 46.60199 105 ALA A C 1
ATOM 790 O O . ALA A 1 105 ? 64.57886 34.97860 22.98427 1.000 64.89745 105 ALA A O 1
ATOM 792 N N . LEU A 1 106 ? 65.06926 33.09468 24.07962 1.000 55.34714 106 LEU A N 1
ATOM 793 C CA . LEU A 1 106 ? 63.65528 32.90158 24.37679 1.000 54.49278 106 LEU A CA 1
ATOM 794 C C . LEU A 1 106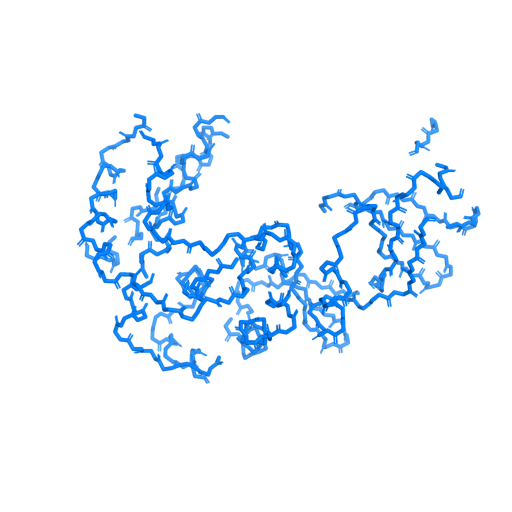 ? 63.17763 33.93567 25.38148 1.000 52.65031 106 LEU A C 1
ATOM 795 O O . LEU A 1 106 ? 62.09016 34.50052 25.22975 1.000 52.90073 106 LEU A O 1
ATOM 800 N N . LEU A 1 107 ? 63.99828 34.22210 26.39120 1.000 48.38256 107 LEU A N 1
ATOM 801 C CA . LEU A 1 107 ? 63.63096 35.22047 27.38774 1.000 51.49363 107 LEU A CA 1
ATOM 802 C C . LEU A 1 107 ? 63.39619 36.57052 26.73710 1.000 50.45195 107 LEU A C 1
ATOM 803 O O . LEU A 1 107 ? 62.43563 37.27651 27.06531 1.000 46.49276 107 LEU A O 1
ATOM 808 N N . ASP A 1 108 ? 64.25332 36.91704 25.78209 1.000 52.40035 108 ASP A N 1
ATOM 809 C CA . ASP A 1 108 ? 64.18304 38.19853 25.09974 1.000 54.71986 108 ASP A CA 1
ATOM 810 C C . ASP A 1 108 ? 62.88257 38.35449 24.31323 1.000 58.85841 108 ASP A C 1
ATOM 811 O O . ASP A 1 108 ? 62.30936 39.44297 24.28744 1.000 59.70291 108 ASP A O 1
ATOM 824 N N . LEU A 1 110 ? 59.82046 36.68833 24.88355 1.000 59.61974 110 LEU A N 1
ATOM 825 C CA . LEU A 1 110 ? 58.69666 36.79067 25.80642 1.000 63.54098 110 LEU A CA 1
ATOM 826 C C . LEU A 1 110 ? 58.58377 38.20264 26.37660 1.000 65.04269 110 LEU A C 1
ATOM 827 O O . LEU A 1 110 ? 57.48808 38.76733 26.45426 1.000 66.28289 110 LEU A O 1
ATOM 832 N N . LYS A 1 111 ? 59.71688 38.79289 26.76153 1.000 60.45013 111 LYS A N 1
ATOM 833 C CA . LYS A 1 111 ? 59.70640 40.17364 27.22255 1.000 61.13951 111 LYS A CA 1
ATOM 834 C C . LYS A 1 111 ? 59.21813 41.11317 26.13155 1.000 66.36989 111 LYS A C 1
ATOM 835 O O . LYS A 1 111 ? 58.27489 41.87859 26.33846 1.000 74.18945 111 LYS A O 1
ATOM 841 N N . ARG A 1 112 ? 59.81378 41.04414 24.94581 1.000 66.46889 112 ARG A N 1
ATOM 842 C CA . ARG A 1 112 ? 59.34783 41.90222 23.86515 1.000 68.07527 112 ARG A CA 1
ATOM 843 C C . ARG A 1 112 ? 57.84979 41.76818 23.60689 1.000 68.65886 112 ARG A C 1
ATOM 844 O O . ARG A 1 112 ? 57.24857 42.68667 23.04358 1.000 74.75356 112 ARG A O 1
ATOM 852 N N . LEU A 1 113 ? 57.22612 40.66392 24.01489 1.000 64.53921 113 LEU A N 1
ATOM 853 C CA . LEU A 1 113 ? 55.79546 40.47412 23.82400 1.000 67.10590 113 LEU A CA 1
ATOM 854 C C . LEU A 1 113 ? 54.99814 40.87927 25.05233 1.000 73.11304 113 LEU A C 1
ATOM 855 O O . LEU A 1 113 ? 53.83687 40.48565 25.18621 1.000 76.16068 113 LEU A O 1
ATOM 860 N N . GLY A 1 114 ? 55.60188 41.64362 25.95700 1.000 73.72881 114 GLY A N 1
ATOM 861 C CA . GLY A 1 114 ? 54.89691 42.15167 27.11493 1.000 77.18876 114 GLY A CA 1
ATOM 862 C C . GLY A 1 114 ? 54.43871 41.08742 28.08426 1.000 84.97341 114 GLY A C 1
ATOM 863 O O . GLY A 1 114 ? 53.23574 40.94874 28.32053 1.000 93.00437 114 GLY A O 1
ATOM 864 N N . LYS A 1 115 ? 55.36797 40.33540 28.66271 1.000 83.27863 115 LYS A N 1
ATOM 865 C CA . LYS A 1 115 ? 55.02726 39.30770 29.63499 1.000 84.41719 115 LYS A CA 1
ATOM 866 C C . LYS A 1 115 ? 55.47129 39.72833 31.03067 1.000 89.58122 115 LYS A C 1
ATOM 867 O O . LYS A 1 115 ? 56.57628 40.24666 31.21507 1.000 87.44409 115 LYS A O 1
ATOM 873 N N . GLU A 1 116 ? 54.59833 39.50935 32.00535 1.000 95.11986 116 GLU A N 1
ATOM 874 C CA . GLU A 1 116 ? 54.91253 39.86164 33.38327 1.000 95.15641 116 GLU A CA 1
ATOM 875 C C . GLU A 1 116 ? 55.86886 38.83832 33.97729 1.000 90.43613 116 GLU A C 1
ATOM 876 O O . GLU A 1 116 ? 55.64851 37.63279 33.81797 1.000 92.91494 116 GLU A O 1
ATOM 882 N N . PRO A 1 117 ? 56.93036 39.26056 34.65567 1.000 85.78483 117 PRO A N 1
ATOM 883 C CA . PRO A 1 117 ? 57.59384 38.34544 35.59013 1.000 82.84343 117 PRO A CA 1
ATOM 884 C C . PRO A 1 117 ? 56.58811 37.88686 36.62665 1.000 85.32166 117 PRO A C 1
ATOM 885 O O . PRO A 1 117 ? 55.89407 38.69802 37.24041 1.000 91.68717 117 PRO A O 1
ATOM 889 N N . LEU A 1 118 ? 56.48177 36.57818 36.78675 1.000 82.68430 118 LEU A N 1
ATOM 890 C CA . LEU A 1 118 ? 55.42687 35.96758 37.58652 1.000 83.36969 118 LEU A CA 1
ATOM 891 C C . LEU A 1 118 ? 55.96545 35.75579 38.99570 1.000 86.59375 118 LEU A C 1
ATOM 892 O O . LEU A 1 118 ? 56.86249 34.93259 39.20685 1.000 86.04214 118 LEU A O 1
ATOM 897 N N . ASN A 1 119 ? 55.43257 36.52059 39.95542 1.000 89.63429 119 ASN A N 1
ATOM 898 C CA . ASN A 1 119 ? 55.83167 36.53646 41.35901 1.000 84.75370 119 ASN A CA 1
ATOM 899 C C . ASN A 1 119 ? 54.87323 35.71232 42.20393 1.000 82.90748 119 ASN A C 1
ATOM 900 O O . ASN A 1 119 ? 53.65063 35.80184 42.02302 1.000 85.75712 119 ASN A O 1
ATOM 905 N N . PRO A 1 120 ? 55.41229 34.91272 43.12765 1.000 77.89895 120 PRO A N 1
ATOM 906 C CA . PRO A 1 120 ? 54.54288 34.09707 43.98723 1.000 80.78985 120 PRO A CA 1
ATOM 907 C C . PRO A 1 120 ? 53.57725 34.92738 44.81733 1.000 86.45393 120 PRO A C 1
ATOM 908 O O . PRO A 1 120 ? 52.52021 34.40974 45.20402 1.000 88.31760 120 PRO A O 1
ATOM 912 N N . GLY A 1 121 ? 53.90581 36.19038 45.09864 1.000 82.30428 121 GLY A N 1
ATOM 913 C CA . GLY A 1 121 ? 52.98614 37.10030 45.74197 1.000 85.66833 121 GLY A CA 1
ATOM 914 C C . GLY A 1 121 ? 51.67415 37.23146 44.99412 1.000 88.88265 121 GLY A C 1
ATOM 915 O O . GLY A 1 121 ? 50.63764 36.73845 45.45182 1.000 89.81267 121 GLY A O 1
ATOM 916 N N . ALA A 1 122 ? 51.70474 37.88211 43.82836 1.000 92.28467 122 ALA A N 1
ATOM 917 C CA . ALA A 1 122 ? 50.49099 38.02834 43.02827 1.000 91.52608 122 ALA A CA 1
ATOM 918 C C . ALA A 1 122 ? 49.87588 36.68778 42.65268 1.000 91.06872 122 ALA A C 1
ATOM 919 O O . ALA A 1 122 ? 48.66528 36.62125 42.42027 1.000 95.26129 122 ALA A O 1
ATOM 921 N N . LEU A 1 123 ? 50.67358 35.61918 42.59087 1.000 89.82299 123 LEU A N 1
ATOM 922 C CA . LEU A 1 123 ? 50.12785 34.32060 42.20733 1.000 92.58387 123 LEU A CA 1
ATOM 923 C C . LEU A 1 123 ? 49.28223 33.72843 43.32541 1.000 91.80735 123 LEU A C 1
ATOM 924 O O . LEU A 1 123 ? 48.17381 33.23997 43.08151 1.000 94.23322 123 LEU A O 1
ATOM 929 N N . LEU A 1 124 ? 49.79336 33.75394 44.56048 1.000 92.33079 124 LEU A N 1
ATOM 930 C CA . LEU A 1 124 ? 49.01305 33.25671 45.69031 1.000 93.43919 124 LEU A CA 1
ATOM 931 C C . LEU A 1 124 ? 47.71121 34.02838 45.85186 1.000 93.92098 124 LEU A C 1
ATOM 932 O O . LEU A 1 124 ? 46.69146 33.44537 46.23344 1.000 93.36710 124 LEU A O 1
ATOM 937 N N . SER A 1 125 ? 47.72085 35.33047 45.54701 1.000 93.90982 125 SER A N 1
ATOM 938 C CA . SER A 1 125 ? 46.49092 36.11614 45.60035 1.000 97.17662 125 SER A CA 1
ATOM 939 C C . SER A 1 125 ? 45.46709 35.60814 44.59257 1.000 99.87602 125 SER A C 1
ATOM 940 O O . SER A 1 125 ? 44.26506 35.54583 44.88715 1.000 104.17811 125 SER A O 1
ATOM 943 N N . GLN A 1 126 ? 45.92346 35.25236 43.39113 1.000 97.98928 126 GLN A N 1
ATOM 944 C CA . GLN A 1 126 ? 45.02486 34.69816 42.39379 1.000 97.31929 126 GLN A CA 1
ATOM 945 C C . GLN A 1 126 ? 44.38204 33.39848 42.84485 1.000 99.05662 126 GLN A C 1
ATOM 946 O O . GLN A 1 126 ? 43.34007 33.03012 42.29731 1.000 105.97643 126 GLN A O 1
ATOM 952 N N . LEU A 1 127 ? 44.94814 32.69836 43.82680 1.000 95.88324 127 LEU A N 1
ATOM 953 C CA . LEU A 1 127 ? 44.26625 31.52571 44.36085 1.000 98.64096 127 LEU A CA 1
ATOM 954 C C . LEU A 1 127 ? 42.99433 31.93946 45.10964 1.000 108.26290 127 LEU A C 1
ATOM 955 O O . LEU A 1 127 ? 42.94015 31.92167 46.34766 1.000 108.10383 127 LEU A O 1
ATOM 960 N N . LYS A 1 128 ? 41.96151 32.31894 44.36688 1.000 113.32716 128 LYS A N 1
ATOM 961 C CA . LYS A 1 128 ? 40.64503 32.63547 44.92482 1.000 110.59777 128 LYS A CA 1
ATOM 962 C C . LYS A 1 128 ? 39.77127 31.39543 44.77014 1.000 114.63177 128 LYS A C 1
ATOM 963 O O . LYS A 1 128 ? 39.17495 31.15591 43.71606 1.000 108.21528 128 LYS A O 1
ATOM 969 N N . GLN A 1 129 ? 39.70279 30.60444 45.84695 1.000 117.63502 129 GLN A N 1
ATOM 970 C CA . GLN A 1 129 ? 38.81306 29.45801 45.96934 1.000 115.34310 129 GLN A CA 1
ATOM 971 C C . GLN A 1 129 ? 38.33585 29.34597 47.41651 1.000 122.31656 129 GLN A C 1
ATOM 972 O O . GLN A 1 129 ? 37.72707 30.27830 47.94678 1.000 120.98477 129 GLN A O 1
ATOM 978 N N . GLN A 1 136 ? 34.61192 27.75173 49.15967 1.000 128.16218 136 GLN A N 1
ATOM 979 C CA . GLN A 1 136 ? 34.77190 27.14364 47.84125 1.000 129.22548 136 GLN A CA 1
ATOM 980 C C . GLN A 1 136 ? 35.71842 25.98070 47.93603 1.000 128.18021 136 GLN A C 1
ATOM 981 O O . GLN A 1 136 ? 36.22912 25.46256 46.91244 1.000 126.22745 136 GLN A O 1
ATOM 987 N N . SER A 1 137 ? 35.95932 25.57323 49.18117 1.000 128.45523 137 SER A N 1
ATOM 988 C CA . SER A 1 137 ? 37.20439 24.89608 49.52674 1.000 129.48234 137 SER A CA 1
ATOM 989 C C . SER A 1 137 ? 36.98943 23.97903 50.72231 1.000 130.47580 137 SER A C 1
ATOM 990 O O . SER A 1 137 ? 36.53698 24.42295 51.77964 1.000 128.40719 137 SER A O 1
ATOM 993 N N . SER A 1 138 ? 37.32532 22.69563 50.53375 1.000 131.53031 138 SER A N 1
ATOM 994 C CA . SER A 1 138 ? 37.26940 21.62814 51.53666 1.000 131.40170 138 SER A CA 1
ATOM 995 C C . SER A 1 138 ? 38.19853 21.96090 52.70280 1.000 127.17416 138 SER A C 1
ATOM 996 O O . SER A 1 138 ? 38.89046 22.98790 52.64974 1.000 133.29031 138 SER A O 1
ATOM 999 N N . PRO A 1 139 ? 38.26807 21.13349 53.76764 1.000 124.52248 139 PRO A N 1
ATOM 1000 C CA . PRO A 1 139 ? 39.19985 21.47222 54.85739 1.000 118.90166 139 PRO A CA 1
ATOM 1001 C C . PRO A 1 139 ? 40.65863 21.28044 54.48149 1.000 116.66327 139 PRO A C 1
ATOM 1002 O O . PRO A 1 139 ? 41.49225 22.13542 54.81098 1.000 114.59114 139 PRO A O 1
ATOM 1006 N N . LEU A 1 140 ? 40.97935 20.19409 53.76250 1.000 115.35795 140 LEU A N 1
ATOM 1007 C CA . LEU A 1 140 ? 42.34305 19.97478 53.28789 1.000 113.02376 140 LEU A CA 1
ATOM 1008 C C . LEU A 1 140 ? 42.82024 21.15184 52.45455 1.000 112.79063 140 LEU A C 1
ATOM 1009 O O . LEU A 1 140 ? 44.00123 21.50818 52.49580 1.000 108.80218 140 LEU A O 1
ATOM 1014 N N . ILE A 1 141 ? 41.92005 21.74859 51.66768 1.000 113.91475 141 ILE A N 1
ATOM 1015 C CA . ILE A 1 141 ? 42.27893 22.93272 50.89384 1.000 112.48472 141 ILE A CA 1
ATOM 1016 C C . ILE A 1 141 ? 42.67957 24.07211 51.82170 1.000 110.24206 141 ILE A C 1
ATOM 1017 O O . ILE A 1 141 ? 43.65419 24.78820 51.56371 1.000 110.04346 141 ILE A O 1
ATOM 1022 N N . GLN A 1 142 ? 41.93495 24.26461 52.91247 1.000 112.98147 142 GLN A N 1
ATOM 1023 C CA . GLN A 1 142 ? 42.23333 25.37407 53.81353 1.000 111.91859 142 GLN A CA 1
ATOM 1024 C C . GLN A 1 142 ? 43.62884 25.24622 54.40249 1.000 106.35189 142 GLN A C 1
ATOM 1025 O O . GLN A 1 142 ? 44.36347 26.23474 54.49254 1.000 101.65552 142 GLN A O 1
ATOM 1031 N N . GLU A 1 143 ? 44.00972 24.03275 54.80886 1.000 107.80331 143 GLU A N 1
ATOM 1032 C CA . GLU A 1 143 ? 45.35431 23.81148 55.32324 1.000 108.88554 143 GLU A CA 1
ATOM 1033 C C . GLU A 1 143 ? 46.40017 23.92981 54.22189 1.000 109.73723 143 GLU A C 1
ATOM 1034 O O . GLU A 1 143 ? 47.57003 24.21712 54.50894 1.000 107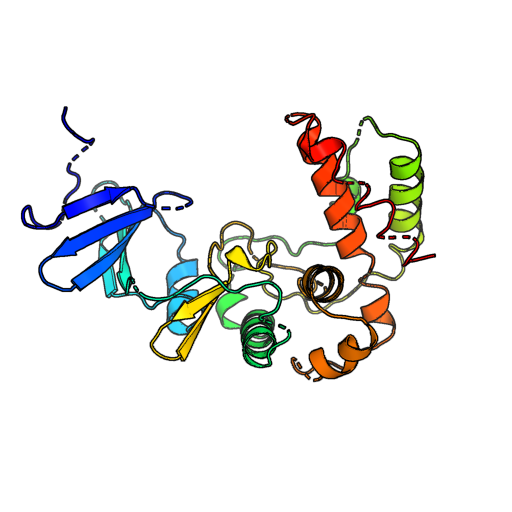.50126 143 GLU A O 1
ATOM 1040 N N . GLY A 1 144 ? 45.99830 23.72089 52.96362 1.000 114.09029 144 GLY A N 1
ATOM 1041 C CA . GLY A 1 144 ? 46.92017 23.91620 51.85349 1.000 102.41936 144 GLY A CA 1
ATOM 1042 C C . GLY A 1 144 ? 47.30450 25.36727 51.66080 1.000 98.97479 144 GLY A C 1
ATOM 1043 O O . GLY A 1 144 ? 48.48438 25.69795 51.52795 1.000 100.00746 144 GLY A O 1
ATOM 1044 N N . ILE A 1 145 ? 46.30865 26.25287 51.64097 1.000 99.43558 145 ILE A N 1
ATOM 1045 C CA . ILE A 1 145 ? 46.57781 27.67444 51.47958 1.000 98.83685 145 ILE A CA 1
ATOM 1046 C C . ILE A 1 145 ? 47.31863 28.22331 52.69164 1.000 102.26406 145 ILE A C 1
ATOM 1047 O O . ILE A 1 145 ? 48.02950 29.22932 52.58715 1.000 102.21239 145 ILE A O 1
ATOM 1052 N N . LYS A 1 146 ? 47.17696 27.57959 53.85594 1.000 105.16275 146 LYS A N 1
ATOM 1053 C CA . LYS A 1 146 ? 47.99711 27.95119 55.00677 1.000 104.90871 146 LYS A CA 1
ATOM 1054 C C . LYS A 1 146 ? 49.47577 27.73775 5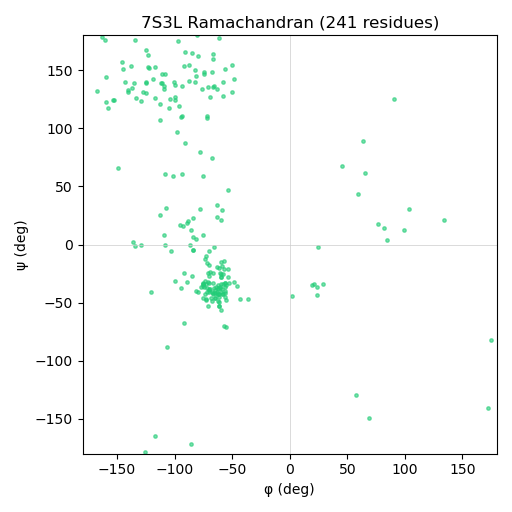4.70283 1.000 100.20713 146 LYS A C 1
ATOM 1055 O O . LYS A 1 146 ? 50.28846 28.65748 54.85135 1.000 100.70981 146 LYS A O 1
ATOM 1061 N N . TYR A 1 147 ? 49.83845 26.53148 54.25051 1.000 95.85604 147 TYR A N 1
ATOM 1062 C CA . TYR A 1 147 ? 51.23563 26.24732 53.94222 1.000 94.20313 147 TYR A CA 1
ATOM 1063 C C . TYR A 1 147 ? 51.80660 27.22379 52.92511 1.000 95.52857 147 TYR A C 1
ATOM 1064 O O . TYR A 1 147 ? 52.99285 27.55606 52.99737 1.000 97.87799 147 TYR A O 1
ATOM 1073 N N . LEU A 1 148 ? 50.99482 27.70157 51.98117 1.000 94.05203 148 LEU A N 1
ATOM 1074 C CA . LEU A 1 148 ? 51.53183 28.60569 50.96945 1.000 94.76595 148 LEU A CA 1
ATOM 1075 C C . LEU A 1 148 ? 51.76042 30.00564 51.52401 1.000 93.86593 148 LEU A C 1
ATOM 1076 O O . LEU A 1 148 ? 52.71785 30.67728 51.12939 1.000 92.87263 148 LEU A O 1
ATOM 1081 N N . GLU A 1 149 ? 50.89962 30.46956 52.43014 1.000 96.28038 149 GLU A N 1
ATOM 1082 C CA . GLU A 1 149 ? 51.10544 31.79778 52.99745 1.000 98.68732 149 GLU A CA 1
ATOM 1083 C C . GLU A 1 149 ? 52.24775 31.79708 54.00480 1.000 96.31771 149 GLU A C 1
ATOM 1084 O O . GLU A 1 149 ? 53.00700 32.76917 54.08989 1.000 93.83240 149 GLU A O 1
ATOM 1090 N N . GLU A 1 150 ? 52.38928 30.71358 54.76770 1.000 96.13992 150 GLU A N 1
ATOM 1091 C CA . GLU A 1 150 ? 53.40189 30.61364 55.81092 1.000 99.43801 150 GLU A CA 1
ATOM 1092 C C . GLU A 1 150 ? 54.75441 30.18453 55.28371 1.000 97.03415 150 GLU A C 1
ATOM 1093 O O . GLU A 1 150 ? 55.66223 29.92987 56.07982 1.000 100.02603 150 GLU A O 1
ATOM 1099 N N . HIS A 1 151 ? 54.90649 30.07380 53.96792 1.000 97.26227 151 HIS A N 1
ATOM 1100 C CA . HIS A 1 151 ? 56.20255 29.82143 53.35853 1.000 94.47944 151 HIS A CA 1
ATOM 1101 C C . HIS A 1 151 ? 56.52497 30.80148 52.24481 1.000 90.38845 151 HIS A C 1
ATOM 1102 O O . HIS A 1 151 ? 57.61168 30.71330 51.67195 1.000 90.93129 151 HIS A O 1
ATOM 1109 N N . LEU A 1 152 ? 55.62920 31.74778 51.94497 1.000 87.75465 152 LEU A N 1
ATOM 1110 C CA . LEU A 1 152 ? 55.93205 32.77958 50.96135 1.000 85.26962 152 LEU A CA 1
ATOM 1111 C C . LEU A 1 152 ? 57.22607 33.50680 51.29309 1.000 93.94465 152 LEU A C 1
ATOM 1112 O O . LEU A 1 152 ? 57.90530 34.00740 50.39022 1.000 96.43744 152 LEU A O 1
ATOM 1117 N N . HIS A 1 153 ? 57.58996 33.57595 52.57558 1.000 97.78925 153 HIS A N 1
ATOM 1118 C CA . HIS A 1 153 ? 58.82385 34.26074 52.94879 1.000 99.34159 153 HIS A CA 1
ATOM 1119 C C . HIS A 1 153 ? 60.04695 33.61833 52.28973 1.000 95.40725 153 HIS A C 1
ATOM 1120 O O . HIS A 1 153 ? 61.02326 34.31150 51.98854 1.000 94.76682 153 HIS A O 1
ATOM 1127 N N . GLU A 1 154 ? 59.99197 32.31861 51.99463 1.000 98.21020 154 GLU A N 1
ATOM 1128 C CA . GLU A 1 154 ? 61.15389 31.57955 51.50980 1.000 100.31637 154 GLU A CA 1
ATOM 1129 C C . GLU A 1 154 ? 61.06318 31.17409 50.03942 1.000 98.80388 154 GLU A C 1
ATOM 1130 O O . GLU A 1 154 ? 61.91097 30.41172 49.56648 1.000 94.91332 154 GLU A O 1
ATOM 1136 N N . VAL A 1 155 ? 60.05754 31.64416 49.30654 1.000 97.99669 155 VAL A N 1
ATOM 1137 C CA . VAL A 1 155 ? 59.94613 31.26973 47.90083 1.000 95.81423 155 VAL A CA 1
ATOM 1138 C C . VAL A 1 155 ? 60.28877 32.48003 47.05453 1.000 97.60394 155 VAL A C 1
ATOM 1139 O O . VAL A 1 155 ? 59.46686 32.97396 46.27177 1.000 99.05376 155 VAL A O 1
ATOM 1143 N N . HIS A 1 156 ? 61.50035 32.97383 47.21162 1.000 96.87432 156 HIS A N 1
ATOM 1144 C CA . HIS A 1 156 ? 61.94555 34.07929 46.40113 1.000 100.31529 156 HIS A CA 1
ATOM 1145 C C . HIS A 1 156 ? 63.11711 33.63333 45.55144 1.000 97.04215 156 HIS A C 1
ATOM 1146 O O . HIS A 1 156 ? 63.85836 32.71539 45.90708 1.000 109.02745 156 HIS A O 1
ATOM 1153 N N . PHE A 1 157 ? 63.25701 34.29497 44.41064 1.000 91.58670 157 PHE A N 1
ATOM 1154 C CA . PHE A 1 157 ? 64.29648 33.98554 43.44285 1.000 83.49077 157 PHE A CA 1
ATOM 1155 C C . PHE A 1 157 ? 64.34356 35.13425 42.44871 1.000 86.07829 157 PHE A C 1
ATOM 1156 O O . PHE A 1 157 ? 63.29559 35.57071 41.95482 1.000 87.22862 157 PHE A O 1
ATOM 1164 N N . GLY A 1 158 ? 65.53301 35.65065 42.16192 1.000 83.27838 158 GLY A N 1
ATOM 1165 C CA . GLY A 1 158 ? 65.63142 36.83308 41.34067 1.000 85.44015 158 GLY A CA 1
ATOM 1166 C C . GLY A 1 158 ? 65.73761 36.57302 39.85083 1.000 85.85838 158 GLY A C 1
ATOM 1167 O O . GLY A 1 158 ? 65.24519 37.36739 39.03993 1.000 84.18388 158 GLY A O 1
ATOM 1168 N N . GLU A 1 159 ? 66.36998 35.46061 39.47305 1.000 84.29187 159 GLU A N 1
ATOM 1169 C CA . GLU A 1 159 ? 66.68007 35.17323 38.06868 1.000 84.83210 159 GLU A CA 1
ATOM 1170 C C . GLU A 1 159 ? 65.53048 34.38899 37.44416 1.000 76.60586 159 GLU A C 1
ATOM 1171 O O . GLU A 1 159 ? 65.53421 33.16115 37.40614 1.000 77.62556 159 GLU A O 1
ATOM 1177 N N . LYS A 1 160 ? 64.53968 35.10825 36.93096 1.000 71.44660 160 LYS A N 1
ATOM 1178 C CA . LYS A 1 160 ? 63.41474 34.48154 36.25274 1.000 66.44698 160 LYS A CA 1
ATOM 1179 C C . LYS A 1 160 ? 63.77380 34.14591 34.80381 1.000 64.38191 160 LYS A C 1
ATOM 1180 O O . LYS A 1 160 ? 64.51299 34.87302 34.13461 1.000 67.54985 160 LYS A O 1
ATOM 1186 N N . VAL A 1 161 ? 63.24500 33.03144 34.32384 1.000 60.62494 161 VAL A N 1
ATOM 1187 C CA . VAL A 1 161 ? 63.58108 32.49181 33.02557 1.000 55.79285 161 VAL A CA 1
ATOM 1188 C C . VAL A 1 161 ? 62.29367 32.07596 32.32323 1.000 54.72758 161 VAL A C 1
ATOM 1189 O O . VAL A 1 161 ? 61.19847 32.14697 32.88632 1.000 56.41158 161 VAL A O 1
ATOM 1193 N N . VAL A 1 162 ? 62.42729 31.63113 31.07832 1.000 53.45216 162 VAL A N 1
ATOM 1194 C CA . VAL A 1 162 ? 61.28467 31.05897 30.38100 1.000 52.93837 162 VAL A CA 1
ATOM 1195 C C . VAL A 1 162 ? 60.92749 29.72517 31.01071 1.000 50.77417 162 VAL A C 1
ATOM 1196 O O . VAL A 1 162 ? 61.78451 28.84965 31.16530 1.000 52.71581 162 VAL A O 1
ATOM 1200 N N . CYS A 1 163 ? 59.66403 29.57364 31.38364 1.000 50.39368 163 CYS A N 1
ATOM 1201 C CA . CYS A 1 163 ? 59.10479 28.31084 31.83191 1.000 51.56363 163 CYS A CA 1
ATOM 1202 C C . CYS A 1 163 ? 57.98557 27.90881 30.89305 1.000 57.62227 163 CYS A C 1
ATOM 1203 O O . CYS A 1 163 ? 57.20505 28.75608 30.43971 1.000 55.05413 163 CYS A O 1
ATOM 1206 N N . HIS A 1 164 ? 57.89118 26.60828 30.63682 1.000 53.86827 164 HIS A N 1
ATOM 1207 C CA . HIS A 1 164 ? 56.87684 26.10389 29.72534 1.000 56.66665 164 HIS A CA 1
ATOM 1208 C C . HIS A 1 164 ? 55.51363 26.01043 30.40823 1.000 58.98036 164 HIS A C 1
ATOM 1209 O O . HIS A 1 164 ? 54.48403 26.31183 29.78705 1.000 59.15814 164 HIS A O 1
ATOM 1216 N N . CYS A 1 165 ? 55.49644 25.55826 31.66511 1.000 58.61594 165 CYS A N 1
ATOM 1217 C CA . CYS A 1 165 ? 54.38674 25.57424 32.63726 1.000 60.99116 165 CYS A CA 1
ATOM 1218 C C . CYS A 1 165 ? 53.40970 24.41071 32.53012 1.000 61.30355 165 CYS A C 1
ATOM 1219 O O . CYS A 1 165 ? 52.43283 24.40342 33.27679 1.000 65.42227 165 CYS A O 1
ATOM 1222 N N . ASP A 1 166 ? 53.63088 23.42908 31.65612 1.000 60.11928 166 ASP A N 1
ATOM 1223 C CA . ASP A 1 166 ? 52.78693 22.23788 31.62980 1.000 64.90063 166 ASP A CA 1
ATOM 1224 C C . ASP A 1 166 ? 53.67872 21.08583 31.16479 1.000 65.40279 166 ASP A C 1
ATOM 1225 O O . ASP A 1 166 ? 53.52150 20.46442 30.11113 1.000 64.30379 166 ASP A O 1
ATOM 1230 N N . VAL A 1 167 ? 54.65427 20.76502 31.99823 1.000 66.94355 167 VAL A N 1
ATOM 1231 C CA . VAL A 1 167 ? 55.78307 19.95200 31.57814 1.000 64.3973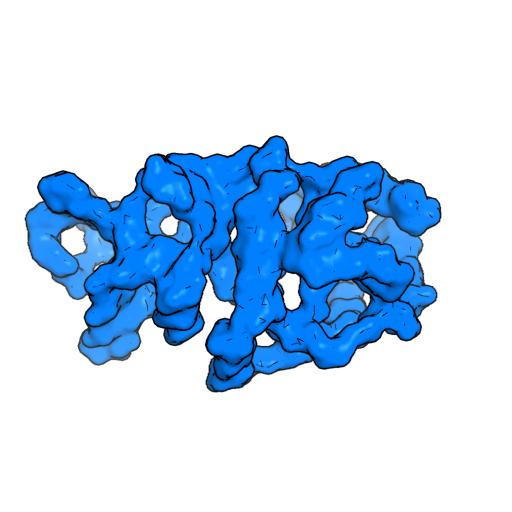9 167 VAL A CA 1
ATOM 1232 C C . VAL A 1 167 ? 55.40962 18.47372 31.67867 1.000 64.34876 167 VAL A C 1
ATOM 1233 O O . VAL A 1 167 ? 56.27147 17.59153 31.75621 1.000 61.45422 167 VAL A O 1
ATOM 1237 N N . ASN A 1 168 ? 54.10220 18.21112 31.63387 1.000 65.87829 168 ASN A N 1
ATOM 1238 C CA . ASN A 1 168 ? 53.55289 16.86937 31.48713 1.000 65.53446 168 ASN A CA 1
ATOM 1239 C C . ASN A 1 168 ? 54.23202 16.11139 30.35148 1.000 65.85651 168 ASN A C 1
ATOM 1240 O O . ASN A 1 168 ? 54.52799 16.67670 29.29454 1.000 66.66206 168 ASN A O 1
ATOM 1245 N N . HIS A 1 169 ? 54.44534 14.81062 30.57233 1.000 65.03392 169 HIS A N 1
ATOM 1246 C CA . HIS A 1 169 ? 55.20858 13.96382 29.65277 1.000 67.77838 169 HIS A CA 1
ATOM 1247 C C . HIS A 1 169 ? 54.60764 13.87074 28.25317 1.000 63.87142 169 HIS A C 1
ATOM 1248 O O . HIS A 1 169 ? 55.33060 13.56477 27.30112 1.000 65.15682 169 HIS A O 1
ATOM 1255 N N . ASN A 1 170 ? 53.30977 14.09526 28.10001 1.000 65.26966 170 ASN A N 1
ATOM 1256 C CA . ASN A 1 170 ? 52.72700 13.98580 26.77244 1.000 68.98790 170 ASN A CA 1
ATOM 1257 C C . ASN A 1 170 ? 53.09623 15.15231 25.86804 1.000 65.70396 170 ASN A C 1
ATOM 1258 O O . ASN A 1 170 ? 52.86199 15.06946 24.65930 1.000 66.17346 170 ASN A O 1
ATOM 1263 N N . ASN A 1 171 ? 53.65662 16.22685 26.41659 1.000 63.25914 171 ASN A N 1
ATOM 1264 C CA . ASN A 1 171 ? 54.15317 17.34481 25.63275 1.000 58.19426 171 ASN A CA 1
ATOM 1265 C C . ASN A 1 171 ? 55.58980 17.15369 25.16579 1.000 55.96427 171 ASN A C 1
ATOM 1266 O O . ASN A 1 171 ? 56.11145 18.02571 24.46549 1.000 59.20559 171 ASN A O 1
ATOM 1271 N N . TRP A 1 172 ? 56.22891 16.04245 25.50752 1.000 52.81962 172 TRP A N 1
ATOM 1272 C CA . TRP A 1 172 ? 57.57567 15.73480 25.04043 1.000 57.77976 172 TRP A CA 1
ATOM 1273 C C . TRP A 1 172 ? 57.52585 14.75676 23.86367 1.000 59.70073 172 TRP A C 1
ATOM 1274 O O . TRP A 1 172 ? 56.97928 13.65502 23.98820 1.000 60.39455 172 TRP A O 1
ATOM 1285 N N . LEU A 1 173 ? 58.12952 15.13586 22.74015 1.000 58.44775 173 LEU A N 1
ATOM 1286 C CA . LEU A 1 173 ? 58.14521 14.29778 21.55090 1.000 57.37561 173 LEU A CA 1
ATOM 1287 C C . LEU A 1 173 ? 59.53412 13.72303 21.32334 1.000 58.78036 173 LEU A C 1
ATOM 1288 O O . LEU A 1 173 ? 60.54127 14.37407 21.60322 1.000 58.59777 173 LEU A O 1
ATOM 1293 N N . LEU A 1 174 ? 59.58303 12.50155 20.79256 1.000 63.24211 174 LEU A N 1
ATOM 1294 C CA . LEU A 1 174 ? 60.83716 11.82002 20.48343 1.000 61.06941 174 LEU A CA 1
ATOM 1295 C C . LEU A 1 174 ? 60.79666 11.31660 19.04662 1.000 62.14967 174 LEU A C 1
ATOM 1296 O O . LEU A 1 174 ? 59.88328 10.58044 18.68128 1.000 66.89117 174 LEU A O 1
ATOM 1301 N N . SER A 1 175 ? 61.76931 11.71900 18.23007 1.000 67.20907 175 SER A N 1
ATOM 1302 C CA . SER A 1 175 ? 61.77061 11.36980 16.81347 1.000 69.49839 175 SER A CA 1
ATOM 1303 C C . SER A 1 175 ? 62.54161 10.08538 16.55997 1.000 71.06344 175 SER A C 1
ATOM 1304 O O . SER A 1 175 ? 63.46799 9.73014 17.29137 1.000 73.72341 175 SER A O 1
ATOM 1307 N N . GLU A 1 176 ? 62.17059 9.40680 15.47938 1.000 73.10006 176 GLU A N 1
ATOM 1308 C CA . GLU A 1 176 ? 62.99840 8.31928 14.98554 1.000 75.02844 176 GLU A CA 1
ATOM 1309 C C . GLU A 1 176 ? 64.41399 8.77589 14.68055 1.000 72.59141 176 GLU A C 1
ATOM 1310 O O . GLU A 1 176 ? 65.31835 7.94148 14.65083 1.000 81.03505 176 GLU A O 1
ATOM 1316 N N . ASP A 1 177 ? 64.62599 10.07366 14.46257 1.000 74.89140 177 ASP A N 1
ATOM 1317 C CA . ASP A 1 177 ? 65.94370 10.64210 14.20484 1.000 74.51974 177 ASP A CA 1
ATOM 1318 C C . ASP A 1 177 ? 66.70169 10.97748 15.47024 1.000 72.77084 177 ASP A C 1
ATOM 1319 O O . ASP A 1 177 ? 67.69530 11.70251 15.38936 1.000 73.64757 177 ASP A O 1
ATOM 1324 N N . ASN A 1 178 ? 66.24632 10.51285 16.62870 1.000 72.06328 178 ASN A N 1
ATOM 1325 C CA . ASN A 1 178 ? 66.91233 10.81029 17.89730 1.000 77.55649 178 ASN A CA 1
ATOM 1326 C C . ASN A 1 178 ? 66.97669 12.31646 18.17085 1.000 76.53881 178 ASN A C 1
ATOM 1327 O O . ASN A 1 178 ? 68.00431 12.86261 18.58571 1.000 77.83606 178 ASN A O 1
ATOM 1332 N N . GLN A 1 179 ? 65.85998 12.98817 17.92036 1.000 70.32091 179 GLN A N 1
ATOM 1333 C CA . GLN A 1 179 ? 65.63945 14.35460 18.35881 1.000 68.94417 179 GLN A CA 1
ATOM 1334 C C . GLN A 1 179 ? 64.55801 14.36674 19.43378 1.000 63.12574 179 GLN A C 1
ATOM 1335 O O . GLN A 1 179 ? 63.57574 13.62994 19.34627 1.000 63.92524 179 GLN A O 1
ATOM 1341 N N . LEU A 1 180 ? 64.75705 15.17410 20.46350 1.000 58.75380 180 LEU A N 1
ATOM 1342 C CA . LEU A 1 180 ? 63.77105 15.35608 21.51642 1.000 58.72052 180 LEU A CA 1
ATOM 1343 C C . LEU A 1 180 ? 63.22435 16.77402 21.42122 1.000 54.70442 180 LEU A C 1
ATOM 1344 O O . LEU A 1 180 ? 63.96918 17.71047 21.13515 1.000 54.35411 180 LEU A O 1
ATOM 1349 N N . TYR A 1 181 ? 61.91464 16.92137 21.61288 1.000 54.65116 181 TYR A N 1
ATOM 1350 C CA . TYR A 1 181 ? 61.24305 18.20607 21.48471 1.000 51.19176 181 TYR A CA 1
ATOM 1351 C C . TYR A 1 181 ? 60.24047 18.37619 22.60630 1.000 50.68912 181 TYR A C 1
ATOM 1352 O O . TYR A 1 181 ? 59.69481 17.41219 23.14665 1.000 53.62041 181 TYR A O 1
ATOM 1361 N N . LEU A 1 182 ? 59.97743 19.63323 22.92335 1.000 50.73810 182 LEU A N 1
ATOM 1362 C CA . LEU A 1 182 ? 58.93464 19.98913 23.87108 1.000 50.25089 182 LEU A CA 1
ATOM 1363 C C . LEU A 1 182 ? 57.99481 20.95920 23.16481 1.000 50.93303 182 LEU A C 1
ATOM 1364 O O . LEU A 1 182 ? 58.46488 21.92613 22.56126 1.000 50.53410 182 LEU A O 1
ATOM 1369 N N . ILE A 1 183 ? 56.68370 20.70980 23.21637 1.000 49.93802 183 ILE A N 1
ATOM 1370 C CA . ILE A 1 183 ? 55.74480 21.46233 22.40518 1.000 56.47147 183 ILE A CA 1
ATOM 1371 C C . ILE A 1 183 ? 54.65392 22.05984 23.29125 1.000 59.67496 183 ILE A C 1
ATOM 1372 O O . ILE A 1 183 ? 54.63006 21.87105 24.50580 1.000 54.93559 183 ILE A O 1
ATOM 1377 N N . ASP A 1 184 ? 53.72196 22.75759 22.63113 1.000 61.74942 184 ASP A N 1
ATOM 1378 C CA . ASP A 1 184 ? 52.60739 23.49882 23.22418 1.000 60.76721 184 ASP A CA 1
ATOM 1379 C C . ASP A 1 184 ? 53.08743 24.64137 24.10074 1.000 60.69777 184 ASP A C 1
ATOM 1380 O O . ASP A 1 184 ? 53.25836 24.46376 25.30234 1.000 62.69765 184 ASP A O 1
ATOM 1385 N N . TRP A 1 185 ? 53.28553 25.82904 23.52745 1.000 57.84699 185 TRP A N 1
ATOM 1386 C CA . TRP A 1 185 ? 53.99134 26.89799 24.22069 1.000 57.97700 185 TRP A CA 1
ATOM 1387 C C . TRP A 1 185 ? 53.09910 28.08667 24.56519 1.000 60.30712 185 TRP A C 1
ATOM 1388 O O . TRP A 1 185 ? 53.59764 29.20112 24.74902 1.000 61.98552 185 TRP A O 1
ATOM 1399 N N . ASP A 1 186 ? 51.79529 27.85622 24.69076 1.000 63.90438 186 ASP A N 1
ATOM 1400 C CA . ASP A 1 186 ? 50.83195 28.90349 25.01305 1.000 63.97731 186 ASP A CA 1
ATOM 1401 C C . ASP A 1 186 ? 50.91018 29.36760 26.45638 1.000 61.52434 186 ASP A C 1
ATOM 1402 O O . ASP A 1 186 ? 50.66571 30.54798 26.73122 1.000 64.01845 186 ASP A O 1
ATOM 1407 N N . GLY A 1 187 ? 51.22373 28.47424 27.38414 1.000 56.30222 187 GLY A N 1
ATOM 1408 C CA . GLY A 1 187 ? 51.34971 28.87254 28.76734 1.000 55.44226 187 GLY A CA 1
ATOM 1409 C C . GLY A 1 187 ? 52.74237 29.33618 29.14439 1.000 60.51459 187 GLY A C 1
ATOM 1410 O O . GLY A 1 187 ? 53.09355 29.31967 30.32854 1.000 62.00985 187 GLY A O 1
ATOM 1411 N N . ALA A 1 188 ? 53.55345 29.73102 28.16646 1.000 59.42663 188 ALA A N 1
ATOM 1412 C CA . ALA A 1 188 ? 54.92250 30.12611 28.47418 1.000 63.44119 188 ALA A CA 1
ATOM 1413 C C . ALA A 1 188 ? 54.92416 31.40726 29.30431 1.000 63.04097 188 ALA A C 1
ATOM 1414 O O . ALA A 1 188 ? 54.35872 32.42572 28.89938 1.000 67.35604 188 ALA A O 1
ATOM 1424 N N . ILE A 1 190 ? 57.31121 34.00733 32.16453 1.000 62.17915 190 ILE A N 1
ATOM 1425 C CA . ILE A 1 190 ? 58.57784 34.31823 32.81636 1.000 56.45872 190 ILE A CA 1
ATOM 1426 C C . ILE A 1 190 ? 58.41150 34.03311 34.30447 1.000 60.17403 190 ILE A C 1
ATOM 1427 O O . ILE A 1 190 ? 57.52935 34.59890 34.95281 1.000 68.15044 190 ILE A O 1
ATOM 1432 N N . ALA A 1 191 ? 59.22901 33.13286 34.84623 1.000 62.66798 191 ALA A N 1
ATOM 1433 C CA . ALA A 1 191 ? 59.02553 32.68355 36.22177 1.000 63.68093 191 ALA A CA 1
ATOM 1434 C C . ALA A 1 191 ? 60.27574 31.99520 36.76498 1.000 59.41974 191 ALA A C 1
ATOM 1435 O O . ALA A 1 191 ? 61.28802 31.84545 36.07891 1.000 60.13471 191 ALA A O 1
ATOM 1437 N N . ASP A 1 192 ? 60.17957 31.58977 38.02721 1.000 63.33985 192 ASP A N 1
ATOM 1438 C CA . ASP A 1 192 ? 61.21243 30.81648 38.70390 1.000 63.45365 192 ASP A CA 1
ATOM 1439 C C . ASP A 1 192 ? 61.36380 29.46044 38.00835 1.000 59.26503 192 ASP A C 1
ATOM 1440 O O . ASP A 1 192 ? 60.35634 28.81106 37.70971 1.000 59.47702 192 ASP A O 1
ATOM 1445 N N . PRO A 1 193 ? 62.58582 29.00209 37.73115 1.000 59.86620 193 PRO A N 1
ATOM 1446 C CA . PRO A 1 193 ? 62.74314 27.65313 37.16102 1.000 59.08101 193 PRO A CA 1
ATOM 1447 C C . PRO A 1 193 ? 62.05169 26.56998 37.96978 1.000 61.09061 193 PRO A C 1
ATOM 1448 O O . PRO A 1 193 ? 61.56976 25.59354 37.38669 1.000 62.70973 193 PRO A O 1
ATOM 1452 N N . ALA A 1 194 ? 61.98069 26.71634 39.29832 1.000 65.31767 194 ALA A N 1
ATOM 1453 C CA . ALA A 1 194 ? 61.32783 25.71317 40.13813 1.000 66.70076 194 ALA A CA 1
ATOM 1454 C C . ALA A 1 194 ? 59.90446 25.41704 39.67201 1.000 63.54279 194 ALA A C 1
ATOM 1455 O O . ALA A 1 194 ? 59.43488 24.27782 39.78721 1.000 60.92274 194 ALA A O 1
ATOM 1465 N N . ASP A 1 196 ? 58.80514 24.84846 36.88218 1.000 59.73796 196 ASP A N 1
ATOM 1466 C CA . ASP A 1 196 ? 58.86666 23.64306 36.05755 1.000 59.38245 196 ASP A CA 1
ATOM 1467 C C . ASP A 1 196 ? 59.57528 22.47613 36.74553 1.000 60.46902 196 ASP A C 1
ATOM 1468 O O . ASP A 1 196 ? 59.08821 21.34714 36.66750 1.000 64.03348 196 ASP A O 1
ATOM 1473 N N . LEU A 1 197 ? 60.72144 22.71389 37.40542 1.000 61.83651 197 LEU A N 1
ATOM 1474 C CA . LEU A 1 197 ? 61.51795 21.61451 37.95976 1.000 64.00958 197 LEU A CA 1
ATOM 1475 C C . LEU A 1 197 ? 60.75134 20.83654 39.02172 1.000 64.14300 197 LEU A C 1
ATOM 1476 O O . LEU A 1 197 ? 60.88213 19.61160 39.11622 1.000 64.11995 197 LEU A O 1
ATOM 1481 N N . GLY A 1 198 ? 59.97291 21.53332 39.84495 1.000 66.04959 198 GLY A N 1
ATOM 1482 C CA . GLY A 1 198 ? 59.18193 20.90735 40.87547 1.000 67.12479 198 GLY A CA 1
ATOM 1483 C C . GLY A 1 198 ? 58.23559 19.86100 40.32341 1.000 70.05095 198 GLY A C 1
ATOM 1484 O O . GLY A 1 198 ? 58.42435 18.65761 40.53545 1.000 69.50861 198 GLY A O 1
ATOM 1485 N N . PRO A 1 199 ? 57.19766 20.30104 39.59573 1.000 69.07912 199 PRO A N 1
ATOM 1486 C CA . PRO A 1 199 ? 56.24107 19.34180 39.02370 1.000 67.64189 199 PRO A CA 1
ATOM 1487 C C . PRO A 1 199 ? 56.89653 18.18607 38.29019 1.000 70.30399 199 PRO A C 1
ATOM 1488 O O . PRO A 1 199 ? 56.36586 17.06836 38.29281 1.000 71.90960 199 PRO A O 1
ATOM 1492 N N . LEU A 1 200 ? 58.04929 18.41134 37.66759 1.000 68.07696 200 LEU A N 1
ATOM 1493 C CA . LEU A 1 200 ? 58.68285 17.33163 36.92821 1.000 68.93730 200 LEU A CA 1
ATOM 1494 C C . LEU A 1 200 ? 59.24819 16.27753 37.88308 1.000 70.50069 200 LEU A C 1
ATOM 1495 O O . LEU A 1 200 ? 58.93168 15.08793 37.76684 1.000 70.52644 200 LEU A O 1
ATOM 1500 N N . LEU A 1 201 ? 60.06605 16.69843 38.85255 1.000 70.61584 201 LEU A N 1
ATOM 1501 C CA . LEU A 1 201 ? 60.66863 15.74360 39.77967 1.000 72.41224 201 LEU A CA 1
ATOM 1502 C C . LEU A 1 201 ? 59.62091 15.09118 40.67670 1.000 72.00145 201 LEU A C 1
ATOM 1503 O O . LEU A 1 201 ? 59.67059 13.87970 40.91807 1.000 72.86141 201 LEU A O 1
ATOM 1508 N N . TYR A 1 202 ? 58.66116 15.87203 41.17057 1.000 71.66051 202 TYR A N 1
ATOM 1509 C CA . TYR A 1 202 ? 57.64940 15.32300 42.06919 1.000 76.54587 202 TYR A CA 1
ATOM 1510 C C . TYR A 1 202 ? 56.81298 14.24059 41.40199 1.000 78.33250 202 TYR A C 1
ATOM 1511 O O . TYR A 1 202 ? 56.40254 13.27342 42.05756 1.000 75.98379 202 TYR A O 1
ATOM 1520 N N . HIS A 1 203 ? 56.54095 14.38785 40.10434 1.000 73.27906 203 HIS A N 1
ATOM 1521 C CA . HIS A 1 203 ? 55.62067 13.48935 39.42711 1.000 70.67978 203 HIS A CA 1
ATOM 1522 C C . HIS A 1 203 ? 56.29828 12.28652 38.78192 1.000 72.15597 203 HIS A C 1
ATOM 1523 O O . HIS A 1 203 ? 55.63982 11.25821 38.60212 1.000 79.81950 203 HIS A O 1
ATOM 1530 N N . TYR A 1 204 ? 57.58848 12.36386 38.42813 1.000 71.93415 204 TYR A N 1
ATOM 1531 C CA . TYR A 1 204 ? 58.19707 11.32471 37.59714 1.000 74.24203 204 TYR A CA 1
ATOM 1532 C C . TYR A 1 204 ? 59.55376 10.82103 38.06155 1.000 76.78618 204 TYR A C 1
ATOM 1533 O O . TYR A 1 204 ? 60.14360 9.98103 37.37221 1.000 78.37718 204 TYR A O 1
ATOM 1542 N N . VAL A 1 205 ? 60.10495 11.34448 39.14661 1.000 74.40057 205 VAL A N 1
ATOM 1543 C CA . VAL A 1 205 ? 61.46444 11.00558 39.54665 1.000 79.04441 205 VAL A CA 1
ATOM 1544 C C . VAL A 1 205 ? 61.47358 10.69657 41.03697 1.000 86.33134 205 VAL A C 1
ATOM 1545 O O . VAL A 1 205 ? 61.00100 11.50393 41.84483 1.000 80.48146 205 VAL A O 1
ATOM 1549 N N . GLU A 1 206 ? 61.99650 9.52458 41.39548 1.000 89.57992 206 GLU A N 1
ATOM 1550 C CA . GLU A 1 206 ? 62.07755 9.14281 42.79782 1.000 90.17568 206 GLU A CA 1
ATOM 1551 C C . GLU A 1 206 ? 63.13232 9.98081 43.51673 1.000 87.59989 206 GLU A C 1
ATOM 1552 O O . GLU A 1 206 ? 64.24045 10.18578 43.00385 1.000 83.78311 206 GLU A O 1
ATOM 1558 N N . LYS A 1 207 ? 62.76957 10.45286 44.71777 1.000 84.72520 207 LYS A N 1
ATOM 1559 C CA . LYS A 1 207 ? 63.55439 11.47663 45.41239 1.000 83.94906 207 LYS A CA 1
ATOM 1560 C C . LYS A 1 207 ? 65.00338 11.09511 45.71768 1.000 82.08021 207 LYS A C 1
ATOM 1561 O O . LYS A 1 207 ? 65.84231 12.00691 45.82373 1.000 79.32688 207 LYS A O 1
ATOM 1567 N N . PRO A 1 208 ? 65.36178 9.82660 45.89905 1.000 86.98505 208 PRO A N 1
ATOM 1568 C CA . PRO A 1 208 ? 66.79085 9.47386 45.90780 1.000 87.48636 208 PRO A CA 1
ATOM 1569 C C . PRO A 1 208 ? 67.52185 9.81066 44.61597 1.000 86.16675 208 PRO A C 1
ATOM 1570 O O . PRO A 1 208 ? 68.75626 9.82111 44.60542 1.000 84.53686 208 PRO A O 1
ATOM 1574 N N . ALA A 1 209 ? 66.81472 10.09218 43.52778 1.000 84.87500 209 ALA A N 1
ATOM 1575 C CA . ALA A 1 209 ? 67.47797 10.42093 42.27479 1.000 83.86117 209 ALA A CA 1
ATOM 1576 C C . ALA A 1 209 ? 67.45878 11.90942 41.96908 1.000 84.16007 209 ALA A C 1
ATOM 1577 O O . ALA A 1 209 ? 68.07984 12.32980 40.98663 1.000 82.30848 209 ALA A O 1
ATOM 1579 N N . TRP A 1 210 ? 66.76363 12.71039 42.78570 1.000 82.57401 210 TRP A N 1
ATOM 1580 C CA . TRP A 1 210 ? 66.61172 14.13406 42.49633 1.000 78.78811 210 TRP A CA 1
ATOM 1581 C C . TRP A 1 210 ? 67.95989 14.81641 42.32387 1.000 79.33928 210 TRP A C 1
ATOM 1582 O O . TRP A 1 210 ? 68.17161 15.56510 41.36285 1.000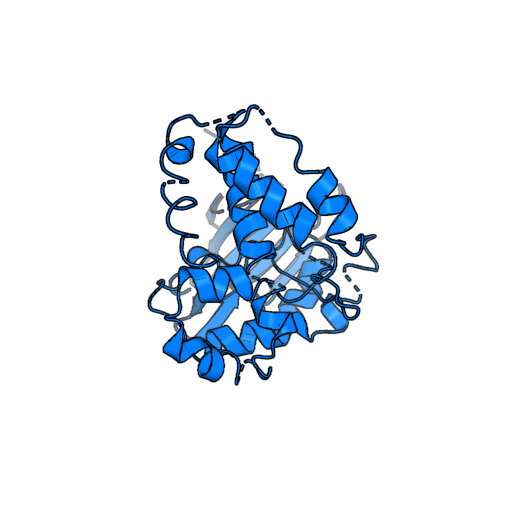 80.54602 210 TRP A O 1
ATOM 1593 N N . GLU A 1 211 ? 68.88895 14.57328 43.24339 1.000 80.28089 211 GLU A N 1
ATOM 1594 C CA . GLU A 1 211 ? 70.13916 15.30765 43.16601 1.000 79.66292 211 GLU A CA 1
ATOM 1595 C C . GLU A 1 211 ? 70.92846 14.91701 41.93626 1.000 77.70370 211 GLU A C 1
ATOM 1596 O O . GLU A 1 211 ? 71.62041 15.75729 41.35437 1.000 81.12269 211 GLU A O 1
ATOM 1602 N N . SER A 1 212 ? 70.83323 13.65900 41.51972 1.000 76.96371 212 SER A N 1
ATOM 1603 C CA . SER A 1 212 ? 71.55917 13.23966 40.33208 1.000 80.34181 212 SER A CA 1
ATOM 1604 C C . SER A 1 212 ? 70.88624 13.74780 39.06877 1.000 83.44500 212 SER A C 1
ATOM 1605 O O . SER A 1 212 ? 71.56958 14.04962 38.07760 1.000 83.37672 212 SER A O 1
ATOM 1608 N N . TRP A 1 213 ? 69.55497 13.83466 39.08512 1.000 78.96090 213 TRP A N 1
ATOM 1609 C CA . TRP A 1 213 ? 68.83496 14.44023 37.97310 1.000 76.02995 213 TRP A CA 1
ATOM 1610 C C . TRP A 1 213 ? 69.27877 15.89069 37.78648 1.000 76.16376 213 TRP A C 1
ATOM 1611 O O . TRP A 1 213 ? 69.77069 16.27593 36.71420 1.000 71.15881 213 TRP A O 1
ATOM 1622 N N . LEU A 1 214 ? 69.15990 16.69702 38.85204 1.000 71.01416 214 LEU A N 1
ATOM 1623 C CA . LEU A 1 214 ? 69.56579 18.09774 38.80564 1.000 70.71196 214 LEU A CA 1
ATOM 1624 C C . LEU A 1 214 ? 71.03855 18.28108 38.45602 1.000 72.18047 214 LEU A C 1
ATOM 1625 O O . LEU A 1 214 ? 71.43782 19.38079 38.05882 1.000 71.76595 214 LEU A O 1
ATOM 1630 N N . SER A 1 215 ? 71.86234 17.24710 38.60759 1.000 74.49050 215 SER A N 1
ATOM 1631 C CA . SER A 1 215 ? 73.24788 17.36897 38.17552 1.000 77.52528 215 SER A CA 1
ATOM 1632 C C . SER A 1 215 ? 73.36725 17.22785 36.67011 1.000 73.40119 215 SER A C 1
ATOM 1633 O O . SER A 1 215 ? 74.20099 17.89902 36.05177 1.000 74.60622 215 SER A O 1
ATOM 1644 N N . TYR A 1 217 ? 70.89244 18.19016 34.81353 1.000 68.77561 217 TYR A N 1
ATOM 1645 C CA . TYR A 1 217 ? 70.33356 19.49896 34.49903 1.000 67.14986 217 TYR A CA 1
ATOM 1646 C C . TYR A 1 217 ? 71.36811 20.59890 34.69156 1.000 67.43103 217 TYR A C 1
ATOM 1647 O O . TYR A 1 217 ? 71.40464 21.56663 33.92396 1.000 67.47941 217 TYR A O 1
ATOM 1656 N N . GLY A 1 218 ? 72.22460 20.46500 35.70070 1.000 69.49192 218 GLY A N 1
ATOM 1657 C CA . GLY A 1 218 ? 73.27842 21.43747 35.91963 1.000 66.98303 218 GLY A CA 1
ATOM 1658 C C . GLY A 1 218 ? 72.99796 22.37832 37.06908 1.000 71.34454 218 GLY A C 1
ATOM 1659 O O . GLY A 1 218 ? 73.44103 23.52771 37.05536 1.000 73.92449 218 GLY A O 1
ATOM 1660 N N . ILE A 1 219 ? 72.27685 21.90375 38.07903 1.000 70.24002 219 ILE A N 1
ATOM 1661 C CA . ILE A 1 219 ? 71.89973 22.72996 39.21592 1.000 70.50874 219 ILE A CA 1
ATOM 1662 C C . ILE A 1 219 ? 72.13349 21.91359 40.47819 1.000 76.45229 219 ILE A C 1
ATOM 1663 O O . ILE A 1 219 ? 71.88116 20.70394 40.49447 1.000 77.83966 219 ILE A O 1
ATOM 1668 N N . GLU A 1 220 ? 72.66946 22.55279 41.51574 1.000 78.05320 220 GLU A N 1
ATOM 1669 C CA . GLU A 1 220 ? 72.85615 21.86652 42.78837 1.000 81.06802 220 GLU A CA 1
ATOM 1670 C C . GLU A 1 220 ? 71.54828 21.88591 43.56422 1.000 80.34217 220 GLU A C 1
ATOM 1671 O O . GLU A 1 220 ? 70.83137 22.89232 43.56737 1.000 78.68988 220 GLU A O 1
ATOM 1677 N N . LEU A 1 221 ? 71.23378 20.76108 44.21317 1.000 78.09764 221 LEU A N 1
ATOM 1678 C CA . LEU A 1 221 ? 69.99490 20.61961 44.98114 1.000 79.84630 221 LEU A CA 1
ATOM 1679 C C . LEU A 1 221 ? 70.16011 21.33399 46.32532 1.000 84.44040 221 LEU A C 1
ATOM 1680 O O . LEU A 1 221 ? 70.40771 20.72827 47.37168 1.000 86.36903 221 LEU A O 1
ATOM 1685 N N . THR A 1 222 ? 70.00904 22.65897 46.29162 1.000 81.91781 222 THR A N 1
ATOM 1686 C CA . THR A 1 222 ? 70.15756 23.48277 47.48283 1.000 80.13330 222 THR A CA 1
ATOM 1687 C C . THR A 1 222 ? 68.87891 23.44675 48.32222 1.000 85.29459 222 THR A C 1
ATOM 1688 O O . THR A 1 222 ? 67.89163 22.79530 47.97325 1.000 87.15133 222 THR A O 1
ATOM 1692 N N . GLU A 1 223 ? 68.89128 24.16510 49.44863 1.000 89.27137 223 GLU A N 1
ATOM 1693 C CA . GLU A 1 223 ? 67.75032 24.14068 50.35927 1.000 88.52541 223 GLU A CA 1
ATOM 1694 C C . GLU A 1 223 ? 66.67324 25.13580 49.96252 1.000 83.42266 223 GLU A C 1
ATOM 1695 O O . GLU A 1 223 ? 65.49805 24.92552 50.28512 1.000 81.74258 223 GLU A O 1
ATOM 1701 N N . SER A 1 224 ? 67.03640 26.22685 49.28649 1.000 81.02245 224 SER A N 1
ATOM 1702 C CA . SER A 1 224 ? 65.98748 27.08494 48.75628 1.000 79.61612 224 SER A CA 1
ATOM 1703 C C . SER A 1 224 ? 65.26565 26.39694 47.60908 1.000 80.50315 224 SER A C 1
ATOM 1704 O O . SER A 1 224 ? 64.08045 26.65986 47.37727 1.000 78.87553 224 SER A O 1
ATOM 1707 N N . LEU A 1 225 ? 65.95238 25.49367 46.90158 1.000 81.78616 225 LEU A N 1
ATOM 1708 C CA . LEU A 1 225 ? 65.30192 24.75158 45.82690 1.000 80.41025 225 LEU A CA 1
ATOM 1709 C C . LEU A 1 225 ? 64.25730 23.78507 46.38297 1.000 82.33103 225 LEU A C 1
ATOM 1710 O O . LEU A 1 225 ? 63.13247 23.71517 45.87249 1.000 82.24266 225 LEU A O 1
ATOM 1715 N N . ARG A 1 226 ? 64.60628 23.03892 47.43887 1.000 82.01920 226 ARG A N 1
ATOM 1716 C CA . ARG A 1 226 ? 63.65094 22.11120 48.03700 1.000 77.85024 226 ARG A CA 1
ATOM 1717 C C . ARG A 1 226 ? 62.37996 22.83179 48.45873 1.000 79.32460 226 ARG A C 1
ATOM 1718 O O . ARG A 1 226 ? 61.27095 22.31449 48.27632 1.000 82.89540 226 ARG A O 1
ATOM 1726 N N . LEU A 1 227 ? 62.51787 24.03573 49.01042 1.000 78.26900 227 LEU A N 1
ATOM 1727 C CA . LEU A 1 227 ? 61.34644 24.78872 49.43970 1.000 79.25094 227 LEU A CA 1
ATOM 1728 C C . LEU A 1 227 ? 60.60660 25.38010 48.24642 1.000 77.25964 227 LEU A C 1
ATOM 1729 O O . LEU A 1 227 ? 59.37571 25.29655 48.16266 1.000 74.68418 227 LEU A O 1
ATOM 1734 N N . ARG A 1 228 ? 61.34571 25.98761 47.31443 1.000 79.00479 228 ARG A N 1
ATOM 1735 C CA . ARG A 1 228 ? 60.72690 26.57434 46.12882 1.000 77.86111 228 ARG A CA 1
ATOM 1736 C C . ARG A 1 228 ? 59.97317 25.52098 45.32542 1.000 73.73593 228 ARG A C 1
ATOM 1737 O O . ARG A 1 228 ? 58.79872 25.70361 44.98772 1.000 70.23511 228 ARG A O 1
ATOM 1753 N N . ALA A 1 230 ? 58.75294 22.47454 46.30615 1.000 80.46314 230 ALA A N 1
ATOM 1754 C CA . ALA A 1 230 ? 57.55881 22.03321 47.02585 1.000 79.20671 230 ALA A CA 1
ATOM 1755 C C . ALA A 1 230 ? 56.46539 23.10017 47.01515 1.000 78.25646 230 ALA A C 1
ATOM 1756 O O . ALA A 1 230 ? 55.27369 22.77479 46.93720 1.000 78.21650 230 ALA A O 1
ATOM 1758 N N . TRP A 1 231 ? 56.84612 24.38030 47.07018 1.000 71.64209 231 TRP A N 1
ATOM 1759 C CA . TRP A 1 231 ? 55.84407 25.43982 47.07783 1.000 70.75460 231 TRP A CA 1
ATOM 1760 C C . TRP A 1 231 ? 55.02247 25.44465 45.79056 1.000 75.48647 231 TRP A C 1
ATOM 1761 O O . TRP A 1 231 ? 53.78776 25.50324 45.83370 1.000 76.23592 231 TRP A O 1
ATOM 1772 N N . TYR A 1 232 ? 55.69406 25.39157 44.62811 1.000 74.89278 232 TYR A N 1
ATOM 1773 C CA . TYR A 1 232 ? 54.99801 25.50591 43.34264 1.000 73.87252 232 TYR A CA 1
ATOM 1774 C C . TYR A 1 232 ? 54.24821 24.23351 42.95118 1.000 72.73048 232 TYR A C 1
ATOM 1775 O O . TYR A 1 232 ? 53.20316 24.32853 42.30271 1.000 71.50771 232 TYR A O 1
ATOM 1784 N N . VAL A 1 233 ? 54.74975 23.04593 43.31502 1.000 70.14460 233 VAL A N 1
ATOM 1785 C CA . VAL A 1 233 ? 53.98886 21.83137 43.03252 1.000 72.81942 233 VAL A CA 1
ATOM 1786 C C . VAL A 1 233 ? 52.71558 21.80921 43.86204 1.000 82.05031 233 VAL A C 1
ATOM 1787 O O . VAL A 1 233 ? 51.63671 21.47350 43.35603 1.000 87.50514 233 VAL A O 1
ATOM 1791 N N . LEU A 1 234 ? 52.81181 22.18304 45.14079 1.000 82.84669 234 LEU A N 1
ATOM 1792 C CA . LEU A 1 234 ? 51.61302 22.34323 45.95174 1.000 83.89904 234 LEU A CA 1
ATOM 1793 C C . LEU A 1 234 ? 50.71192 23.42899 45.38073 1.000 82.99411 234 LEU A C 1
ATOM 1794 O O . LEU A 1 234 ? 49.49380 23.24410 45.26987 1.000 85.39525 234 LEU A O 1
ATOM 1799 N N . SER A 1 235 ? 51.29965 24.56397 45.00246 1.000 79.60462 235 SER A N 1
ATOM 1800 C CA . SER A 1 235 ? 50.53377 25.63807 44.38076 1.000 81.11026 235 SER A CA 1
ATOM 1801 C C . SER A 1 235 ? 49.84603 25.15532 43.10985 1.000 84.69676 235 SER A C 1
ATOM 1802 O O . SER A 1 235 ? 48.67563 25.47669 42.86557 1.000 86.00355 235 SER A O 1
ATOM 1805 N N . GLU A 1 236 ? 50.56404 24.37498 42.29213 1.000 83.04766 236 GLU A N 1
ATOM 1806 C CA . GLU A 1 236 ? 49.99603 23.82120 41.06486 1.000 84.77218 236 GLU A CA 1
ATOM 1807 C C . GLU A 1 236 ? 48.80976 22.91477 41.37368 1.000 87.29203 236 GLU A C 1
ATOM 1808 O O . GLU A 1 236 ? 47.73908 23.05220 40.77479 1.000 87.90902 236 GLU A O 1
ATOM 1814 N N . THR A 1 237 ? 48.98187 21.98078 42.31332 1.000 85.61268 237 THR A N 1
ATOM 1815 C CA . THR A 1 237 ? 47.90337 21.05256 42.63440 1.000 84.63434 237 THR A CA 1
ATOM 1816 C C . THR A 1 237 ? 46.64370 21.78759 43.07774 1.000 88.21830 237 THR A C 1
ATOM 1817 O O . THR A 1 237 ? 45.53500 21.44264 42.66120 1.000 92.91913 237 THR A O 1
ATOM 1821 N N . ILE A 1 238 ? 46.79337 22.81826 43.90325 1.000 89.36010 238 ILE A N 1
ATOM 1822 C CA . ILE A 1 238 ? 45.62594 23.52976 44.41125 1.000 91.74704 238 ILE A CA 1
ATOM 1823 C C . ILE A 1 238 ? 44.95527 24.32649 43.30195 1.000 93.95734 238 ILE A C 1
ATOM 1824 O O . ILE A 1 238 ? 43.72396 24.39925 43.22794 1.000 95.17802 238 ILE A O 1
ATOM 1829 N N . THR A 1 239 ? 45.74140 24.93935 42.42321 1.000 94.65746 239 THR A N 1
ATOM 1830 C CA . THR A 1 239 ? 45.11807 25.71112 41.36108 1.000 96.32969 239 THR A CA 1
ATOM 1831 C C . THR A 1 239 ? 44.45772 24.81849 40.30964 1.000 98.15281 239 THR A C 1
ATOM 1832 O O . THR A 1 239 ? 43.60274 25.30288 39.55974 1.000 97.10252 239 THR A O 1
ATOM 1836 N N . PHE A 1 240 ? 44.78534 23.52248 40.28231 1.000 97.96738 240 PHE A N 1
ATOM 1837 C CA . PHE A 1 240 ? 44.17345 22.56599 39.36133 1.000 100.46593 240 PHE A CA 1
ATOM 1838 C C . PHE A 1 240 ? 42.81634 22.07765 39.86531 1.000 105.64816 240 PHE A C 1
ATOM 1839 O O . PHE A 1 240 ? 41.87508 21.93503 39.07478 1.000 108.49511 240 PHE A O 1
ATOM 1847 N N . ILE A 1 241 ? 42.69206 21.82658 41.17093 1.000 106.66056 241 ILE A N 1
ATOM 1848 C CA . ILE A 1 241 ? 41.40459 21.42952 41.74244 1.000 106.27483 241 ILE A CA 1
ATOM 1849 C C . ILE A 1 241 ? 40.39142 22.56451 41.61240 1.000 106.31912 241 ILE A C 1
ATOM 1850 O O . ILE A 1 241 ? 39.22945 22.35306 41.22912 1.000 110.68082 241 ILE A O 1
ATOM 1855 N N . ALA A 1 242 ? 40.82149 23.78173 41.96378 1.000 104.26362 242 ALA A N 1
ATOM 1856 C CA . ALA A 1 242 ? 40.14445 25.04355 41.67456 1.000 107.79837 242 ALA A CA 1
ATOM 1857 C C . ALA A 1 242 ? 39.45586 25.07387 40.31777 1.000 111.75415 242 ALA A C 1
ATOM 1858 O O . ALA A 1 242 ? 38.30945 25.52249 40.19142 1.000 110.94389 242 ALA A O 1
ATOM 1860 N N . TRP A 1 243 ? 40.19083 24.62390 39.29733 1.000 111.05013 243 TRP A N 1
ATOM 1861 C CA . TRP A 1 243 ? 39.72105 24.68018 37.91895 1.000 109.20666 243 TRP A CA 1
ATOM 1862 C C . TRP A 1 243 ? 38.50594 23.78559 37.71504 1.000 110.76670 243 TRP A C 1
ATOM 1863 O O . TRP A 1 243 ? 37.56434 24.15259 36.99764 1.000 113.16905 243 TRP A O 1
ATOM 1874 N N . HIS A 1 244 ? 38.50725 22.61216 38.34811 1.000 110.62476 244 HIS A N 1
ATOM 1875 C CA . HIS A 1 244 ? 37.41504 21.65420 38.22430 1.000 113.49098 244 HIS A CA 1
ATOM 1876 C C . HIS A 1 244 ? 36.17409 22.05127 39.01336 1.000 117.39584 244 HIS A C 1
ATOM 1877 O O . HIS A 1 244 ? 35.25198 21.23366 39.11888 1.000 117.54476 244 HIS A O 1
ATOM 1884 N N . LYS A 1 245 ? 36.13720 23.25694 39.58240 1.000 117.91720 245 LYS A N 1
ATOM 1885 C CA . LYS A 1 245 ? 34.95258 23.79006 40.23923 1.000 117.54727 245 LYS A CA 1
ATOM 1886 C C . LYS A 1 245 ? 34.09402 24.61324 39.28433 1.000 115.29442 245 LYS A C 1
ATOM 1887 O O . LYS A 1 245 ? 33.24094 25.38134 39.73882 1.000 117.99903 245 LYS A O 1
ATOM 1893 N N . ALA A 1 246 ? 34.31321 24.47679 37.97879 1.000 114.95883 246 ALA A N 1
ATOM 1894 C CA . ALA A 1 246 ? 33.50164 25.14814 36.97203 1.000 117.09961 246 ALA A CA 1
ATOM 1895 C C . ALA A 1 246 ? 33.17405 24.17894 35.84842 1.000 116.99765 246 ALA A C 1
ATOM 1896 O O . ALA A 1 246 ? 33.94791 24.04464 34.90161 1.000 114.71375 246 ALA A O 1
ATOM 1898 N N . ASN A 1 249 ? 34.68914 17.88993 35.22879 1.000 110.34652 249 ASN A N 1
ATOM 1899 C CA . ASN A 1 249 ? 34.42606 18.91411 36.22751 1.000 115.01914 249 ASN A CA 1
ATOM 1900 C C . ASN A 1 249 ? 34.40716 18.30096 37.59998 1.000 120.06567 249 ASN A C 1
ATOM 1901 O O . ASN A 1 249 ? 35.41816 18.28406 38.33628 1.000 122.39184 249 ASN A O 1
ATOM 1906 N N . ASP A 1 250 ? 33.27408 17.72368 37.96067 1.000 118.04400 250 ASP A N 1
ATOM 1907 C CA . ASP A 1 250 ? 33.12566 17.09113 39.26514 1.000 115.97777 250 ASP A CA 1
ATOM 1908 C C . ASP A 1 250 ? 33.70133 15.67711 39.30352 1.000 118.30805 250 ASP A C 1
ATOM 1909 O O . ASP A 1 250 ? 33.60127 15.01440 40.34038 1.000 119.40168 250 ASP A O 1
ATOM 1914 N N . LYS A 1 251 ? 34.33413 15.21996 38.22574 1.000 119.00524 251 LYS A N 1
ATOM 1915 C CA . LYS A 1 251 ? 34.91867 13.87472 38.19224 1.000 119.22476 251 LYS A CA 1
ATOM 1916 C C . LYS A 1 251 ? 36.37849 13.92390 38.63483 1.000 122.56350 251 LYS A C 1
ATOM 1917 O O . LYS A 1 251 ? 36.73966 13.37535 39.68067 1.000 120.06604 251 LYS A O 1
ATOM 1923 N N . GLU A 1 252 ? 37.23609 14.55850 37.82487 1.000 123.61934 252 GLU A N 1
ATOM 1924 C CA . GLU A 1 252 ? 38.65032 14.67020 38.17204 1.000 126.68951 252 GLU A CA 1
ATOM 1925 C C . GLU A 1 252 ? 38.90448 15.61578 39.34896 1.000 122.65756 252 GLU A C 1
ATOM 1926 O O . GLU A 1 252 ? 40.05154 15.72973 39.79827 1.000 120.88270 252 GLU A O 1
ATOM 1932 N N . PHE A 1 253 ? 37.86589 16.29278 39.83979 1.000 118.72302 253 PHE A N 1
ATOM 1933 C CA . PHE A 1 253 ? 37.94843 17.08760 41.05876 1.000 118.89409 253 PHE A CA 1
ATOM 1934 C C . PHE A 1 253 ? 38.11071 16.20580 42.29081 1.000 123.13336 253 PHE A C 1
ATOM 1935 O O . PHE A 1 253 ? 38.84491 16.56256 43.21950 1.000 123.42173 253 PHE A O 1
ATOM 1943 N N . HIS A 1 254 ? 37.42526 15.06251 42.32212 1.000 124.87855 254 HIS A N 1
ATOM 1944 C CA . HIS A 1 254 ? 37.50859 14.14015 43.44912 1.000 127.09411 254 HIS A CA 1
ATOM 1945 C C . HIS A 1 254 ? 38.70880 13.20618 43.36160 1.000 125.13035 254 HIS A C 1
ATOM 1946 O O . HIS A 1 254 ? 38.94685 12.43609 44.30032 1.000 128.5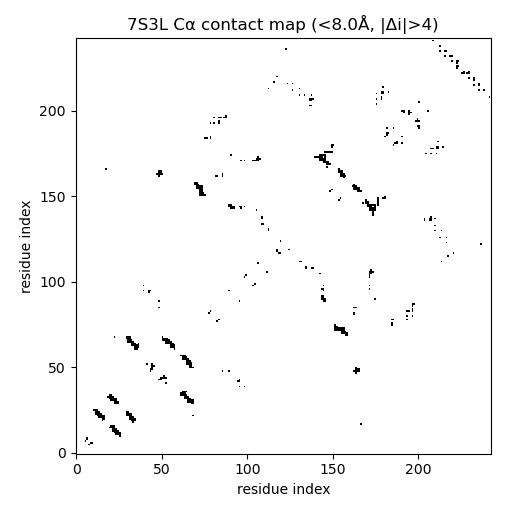2555 254 HIS A O 1
ATOM 1953 N N . ASP A 1 255 ? 39.46327 13.25234 42.26589 1.000 122.14293 255 ASP A N 1
ATOM 1954 C CA . ASP A 1 255 ? 40.70252 12.49880 42.14172 1.000 122.36461 255 ASP A CA 1
ATOM 1955 C C . ASP A 1 255 ? 41.92433 13.34720 42.40991 1.000 120.13075 255 ASP A C 1
ATOM 1956 O O . ASP A 1 255 ? 42.93456 12.82853 42.88899 1.000 119.72949 255 ASP A O 1
ATOM 1961 N N . ALA A 1 256 ? 41.84839 14.63657 42.08876 1.000 119.08908 256 ALA A N 1
ATOM 1962 C CA . ALA A 1 256 ? 42.94274 15.54233 42.39970 1.000 119.19478 256 ALA A CA 1
ATOM 1963 C C . ALA A 1 256 ? 43.15123 15.63872 43.90418 1.000 120.30891 256 ALA A C 1
ATOM 1964 O O . ALA A 1 256 ? 44.29399 15.69757 44.37636 1.000 117.96195 256 ALA A O 1
ATOM 1974 N N . GLU A 1 258 ? 42.76091 13.39521 46.14152 1.000 120.76854 258 GLU A N 1
ATOM 1975 C CA . GLU A 1 258 ? 43.54686 12.25774 46.61006 1.000 122.94909 258 GLU A CA 1
ATOM 1976 C C . GLU A 1 258 ? 45.02040 12.41768 46.24993 1.000 120.68677 258 GLU A C 1
ATOM 1977 O O . GLU A 1 258 ? 45.90482 12.00688 47.01386 1.000 119.14847 258 GLU A O 1
ATOM 1983 N N . GLU A 1 259 ? 45.30366 13.02720 45.09857 1.000 119.83216 259 GLU A N 1
ATOM 1984 C CA . GLU A 1 259 ? 46.68643 13.31259 44.73808 1.000 119.65112 259 GLU A CA 1
ATOM 1985 C C . GLU A 1 259 ? 47.26969 14.42385 45.60340 1.000 117.23120 259 GLU A C 1
ATOM 1986 O O . GLU A 1 259 ? 48.46926 14.41020 45.89948 1.000 115.37865 259 GLU A O 1
ATOM 1992 N N . LEU A 1 260 ? 46.43499 15.38533 46.01912 1.000 114.91928 260 LEU A N 1
ATOM 1993 C CA . LEU A 1 260 ? 46.87017 16.43170 46.94553 1.000 113.73087 260 LEU A CA 1
ATOM 1994 C C . LEU A 1 260 ? 47.11505 15.87361 48.34320 1.000 118.05961 260 LEU A C 1
ATOM 1995 O O . LEU A 1 260 ? 48.03487 16.31479 49.04451 1.000 120.63320 260 LEU A O 1
ATOM 2000 N N . HIS A 1 261 ? 46.27810 14.93128 48.77500 1.000 116.24020 261 HIS A N 1
ATOM 2001 C CA . HIS A 1 261 ? 46.45798 14.30955 50.07925 1.000 117.25772 261 HIS A CA 1
ATOM 2002 C C . HIS A 1 261 ? 47.84670 13.68653 50.21173 1.000 117.46837 261 HIS A C 1
ATOM 2003 O O . HIS A 1 261 ? 48.52430 13.87189 51.22995 1.000 120.10331 261 HIS A O 1
ATOM 2010 N N . ILE A 1 262 ? 48.30374 12.96684 49.18413 1.000 114.89636 262 ILE A N 1
ATOM 2011 C CA . ILE A 1 262 ? 49.62829 12.35418 49.24983 1.000 113.33542 262 ILE A CA 1
ATOM 2012 C C . ILE A 1 262 ? 50.71139 13.41764 49.19057 1.000 114.39005 262 ILE A C 1
ATOM 2013 O O . ILE A 1 262 ? 51.72920 13.32449 49.88678 1.000 113.29573 262 ILE A O 1
ATOM 2018 N N . LEU A 1 263 ? 50.52280 14.42549 48.33346 1.000 113.92277 263 LEU A N 1
ATOM 2019 C CA . LEU A 1 263 ? 51.49662 15.50322 48.20873 1.000 113.26387 263 LEU A CA 1
ATOM 2020 C C . LEU A 1 263 ? 51.69252 16.20351 49.54674 1.000 116.10445 263 LEU A C 1
ATOM 2021 O O . LEU A 1 263 ? 52.81843 16.55652 49.91834 1.000 115.79543 263 LEU A O 1
ATOM 2034 N N . LYS A 1 265 ? 51.39049 14.88519 52.50660 1.000 112.43940 265 LYS A N 1
ATOM 2035 C CA . LYS A 1 265 ? 52.10198 14.02578 53.44490 1.000 115.34835 265 LYS A CA 1
ATOM 2036 C C . LYS A 1 265 ? 53.61243 14.14089 53.27137 1.000 115.69851 265 LYS A C 1
ATOM 2037 O O . LYS A 1 265 ? 54.36614 14.04940 54.24977 1.000 116.84874 265 LYS A O 1
ATOM 2043 N N . ARG A 1 266 ? 54.07145 14.34687 52.03112 1.000 116.74781 266 ARG A N 1
ATOM 2044 C CA . ARG A 1 266 ? 55.50483 14.42954 51.76086 1.000 112.14677 266 ARG A CA 1
ATOM 2045 C C . ARG A 1 266 ? 56.09062 15.74484 52.25942 1.000 113.11764 266 ARG A C 1
ATOM 2046 O O . ARG A 1 266 ? 57.25956 15.79753 52.66024 1.000 114.42951 266 ARG A O 1
ATOM 2054 N N . ILE A 1 267 ? 55.29986 16.81779 52.24519 1.000 113.04232 267 ILE A N 1
ATOM 2055 C CA . ILE A 1 267 ? 55.77355 18.11340 52.72193 1.000 112.34801 267 ILE A CA 1
ATOM 2056 C C . ILE A 1 267 ? 55.25253 18.38069 54.12964 1.000 116.49192 267 ILE A C 1
ATOM 2057 O O . ILE A 1 267 ? 54.56736 19.38358 54.36271 1.000 116.23572 267 ILE A O 1
ATOM 2062 N N . VAL A 1 268 ? 55.58703 17.50104 55.07527 1.000 116.76005 268 VAL A N 1
ATOM 2063 C CA . VAL A 1 268 ? 55.08296 17.57502 56.44899 1.000 113.47114 268 VAL A CA 1
ATOM 2064 C C . VAL A 1 268 ? 53.56195 17.57634 56.45366 1.000 113.93291 268 VAL A C 1
ATOM 2065 O O . VAL A 1 268 ? 52.94193 16.62005 56.90820 1.000 117.53871 268 VAL A O 1
#

Solvent-accessible surface area: 14766 Å² total